Protein AF-A0A7C4CRL2-F1 (afdb_monomer_lite)

Structure (mmCIF, N/CA/C/O backbone):
data_AF-A0A7C4CRL2-F1
#
_entry.id   AF-A0A7C4CRL2-F1
#
loop_
_atom_site.group_PDB
_atom_site.id
_atom_site.type_symbol
_atom_site.label_atom_id
_atom_site.label_alt_id
_atom_site.label_comp_id
_atom_site.label_asym_id
_atom_site.label_entity_id
_atom_site.label_seq_id
_atom_site.pdbx_PDB_ins_code
_atom_site.Cartn_x
_atom_site.Cartn_y
_atom_site.Cartn_z
_atom_site.occupancy
_atom_site.B_iso_or_equiv
_atom_site.auth_seq_id
_atom_site.auth_comp_id
_atom_site.auth_asym_id
_atom_site.auth_atom_id
_atom_site.pdbx_PDB_model_num
ATOM 1 N N . MET A 1 1 ? -24.275 -3.974 -4.073 1.00 67.56 1 MET A N 1
ATOM 2 C CA . MET A 1 1 ? -22.941 -3.759 -3.488 1.00 67.56 1 MET A CA 1
ATOM 3 C C . MET A 1 1 ? -22.981 -4.332 -2.091 1.00 67.56 1 MET A C 1
ATOM 5 O O . MET A 1 1 ? -23.885 -3.959 -1.347 1.00 67.56 1 MET A O 1
ATOM 9 N N . ASN A 1 2 ? -22.130 -5.309 -1.782 1.00 87.94 2 ASN A N 1
ATOM 10 C CA . ASN A 1 2 ? -22.065 -5.821 -0.411 1.00 87.94 2 ASN A CA 1
ATOM 11 C C . ASN A 1 2 ? -21.341 -4.790 0.485 1.00 87.94 2 ASN A C 1
ATOM 13 O O . ASN A 1 2 ? -20.670 -3.892 -0.019 1.00 87.94 2 ASN A O 1
ATOM 17 N N . GLU A 1 3 ? -21.520 -4.877 1.801 1.00 94.38 3 GLU A N 1
ATOM 18 C CA . GLU A 1 3 ? -20.946 -3.917 2.757 1.00 94.38 3 GLU A CA 1
ATOM 19 C C . GLU A 1 3 ? -19.418 -3.791 2.628 1.00 94.38 3 GLU A C 1
ATOM 21 O O . GLU A 1 3 ? -18.891 -2.683 2.624 1.00 94.38 3 GLU A O 1
ATOM 26 N N . CYS A 1 4 ? -18.713 -4.909 2.433 1.00 96.06 4 CYS A N 1
ATOM 27 C CA . CYS A 1 4 ? -17.258 -4.929 2.277 1.00 96.06 4 CYS A CA 1
ATOM 28 C C . CYS A 1 4 ? -16.786 -4.254 0.991 1.00 96.06 4 CYS A C 1
ATOM 30 O O . CYS A 1 4 ? -15.792 -3.537 0.995 1.00 96.06 4 CYS A O 1
ATOM 32 N N . GLU A 1 5 ? -17.521 -4.435 -0.101 1.00 95.31 5 GLU A N 1
ATOM 33 C CA . GLU A 1 5 ? -17.272 -3.772 -1.375 1.00 95.31 5 GLU A CA 1
ATOM 34 C C . GLU A 1 5 ? -17.506 -2.260 -1.250 1.00 95.31 5 GLU A C 1
ATOM 36 O O . GLU A 1 5 ? -16.737 -1.480 -1.804 1.00 95.31 5 GLU A O 1
ATOM 41 N N . ALA A 1 6 ? -18.518 -1.835 -0.485 1.00 95.00 6 ALA A N 1
ATOM 42 C CA . ALA A 1 6 ? -18.769 -0.422 -0.211 1.00 95.00 6 ALA A CA 1
ATOM 43 C C . ALA A 1 6 ? -17.672 0.204 0.666 1.00 95.00 6 ALA A C 1
ATOM 45 O O . ALA A 1 6 ? -17.203 1.299 0.357 1.00 95.00 6 ALA A O 1
ATOM 46 N N . ILE A 1 7 ? -17.235 -0.491 1.725 1.00 94.25 7 ILE A N 1
ATOM 47 C CA . ILE A 1 7 ? -16.099 -0.067 2.558 1.00 94.25 7 ILE A CA 1
ATOM 48 C C . ILE A 1 7 ? -14.841 0.032 1.697 1.00 94.25 7 ILE A C 1
ATOM 50 O O . ILE A 1 7 ? -14.204 1.079 1.675 1.00 94.25 7 ILE A O 1
ATOM 54 N N . GLY A 1 8 ? -14.510 -1.020 0.951 1.00 94.06 8 GLY A N 1
ATOM 55 C CA . GLY A 1 8 ? -13.323 -1.042 0.110 1.00 94.06 8 GLY A CA 1
ATOM 56 C C . GLY A 1 8 ? -13.341 0.080 -0.924 1.00 94.06 8 GLY A C 1
ATOM 57 O O . GLY A 1 8 ? -12.422 0.885 -0.938 1.00 94.06 8 GLY A O 1
ATOM 58 N N . LYS A 1 9 ? -14.411 0.218 -1.721 1.00 94.06 9 LYS A N 1
ATOM 59 C CA . LYS A 1 9 ? -14.502 1.250 -2.774 1.00 94.06 9 LYS A CA 1
ATOM 60 C C . LYS A 1 9 ? -14.482 2.679 -2.241 1.00 94.06 9 LYS A C 1
ATOM 62 O O . LYS A 1 9 ? -14.165 3.597 -2.989 1.00 94.06 9 LYS A O 1
ATOM 67 N N . LYS A 1 10 ? -14.835 2.882 -0.969 1.00 94.19 10 LYS A N 1
ATOM 68 C CA . LYS A 1 10 ? -14.742 4.192 -0.320 1.00 94.19 10 LYS A CA 1
ATOM 69 C C . LYS A 1 10 ? -13.293 4.622 -0.086 1.00 94.19 10 LYS A C 1
ATOM 71 O O . LYS A 1 10 ? -13.028 5.819 -0.066 1.00 94.19 10 LYS A O 1
ATOM 76 N N . TYR A 1 11 ? -12.388 3.671 0.131 1.00 93.88 11 TYR A N 1
ATOM 77 C CA . TYR A 1 11 ? -11.031 3.951 0.596 1.00 93.88 11 TYR A CA 1
ATOM 78 C C . TYR A 1 11 ? -9.935 3.508 -0.376 1.00 93.88 11 TYR A C 1
ATOM 80 O O . TYR A 1 11 ? -8.844 4.060 -0.328 1.00 93.88 11 TYR A O 1
ATOM 88 N N . LEU A 1 12 ? -10.203 2.513 -1.223 1.00 94.88 12 LEU A N 1
ATOM 89 C CA . LEU A 1 12 ? -9.199 1.776 -1.983 1.00 94.88 12 LEU A CA 1
ATOM 90 C C . LEU A 1 12 ? -9.705 1.398 -3.391 1.00 94.88 12 LEU A C 1
ATOM 92 O O . LEU A 1 12 ? -10.907 1.186 -3.593 1.00 94.88 12 LEU A O 1
ATOM 96 N N . PRO A 1 13 ? -8.797 1.240 -4.368 1.00 94.19 13 PRO A N 1
ATOM 97 C CA . PRO A 1 13 ? -9.092 0.674 -5.685 1.00 94.19 13 PRO A CA 1
ATOM 98 C C . PRO A 1 13 ? -9.269 -0.855 -5.601 1.00 94.19 13 PRO A C 1
ATOM 100 O O . PRO A 1 13 ? -8.373 -1.640 -5.908 1.00 94.19 13 PRO A O 1
ATOM 103 N N . VAL A 1 14 ? -10.442 -1.279 -5.124 1.00 95.88 14 VAL A N 1
ATOM 104 C CA . VAL A 1 14 ? -10.769 -2.687 -4.836 1.00 95.88 14 VAL A CA 1
ATOM 105 C C . VAL A 1 14 ? -10.718 -3.566 -6.081 1.00 95.88 14 VAL A C 1
ATOM 107 O O . VAL A 1 14 ? -11.396 -3.287 -7.072 1.00 95.88 14 VAL A O 1
ATOM 110 N N . THR A 1 15 ? -10.029 -4.698 -5.967 1.00 96.75 15 THR A N 1
ATOM 111 C CA . THR A 1 15 ? -10.074 -5.806 -6.932 1.00 96.75 15 THR A CA 1
ATOM 112 C C . THR A 1 15 ? -10.963 -6.945 -6.437 1.00 96.75 15 THR A C 1
ATOM 114 O O . THR A 1 15 ? -11.699 -7.541 -7.225 1.00 96.75 15 THR A O 1
ATOM 117 N N . ARG A 1 16 ? -10.966 -7.211 -5.124 1.00 97.19 16 ARG A N 1
ATOM 118 C CA . ARG A 1 16 ? -11.803 -8.234 -4.480 1.00 97.19 16 ARG A CA 1
ATOM 119 C C . ARG A 1 16 ? -12.250 -7.775 -3.095 1.00 97.19 16 ARG A C 1
ATOM 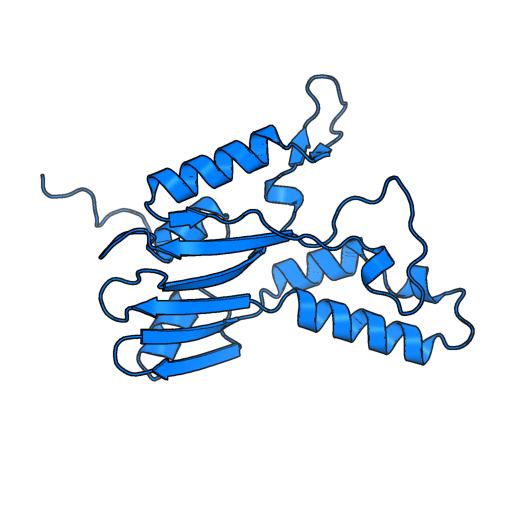121 O O . ARG A 1 16 ? -11.483 -7.166 -2.361 1.00 97.19 16 ARG A O 1
ATOM 128 N N . ALA A 1 17 ? -13.489 -8.086 -2.720 1.00 97.38 17 ALA A N 1
ATOM 129 C CA . ALA A 1 17 ? -13.995 -7.831 -1.373 1.00 97.38 17 ALA A CA 1
ATOM 130 C C . ALA A 1 17 ? -14.865 -8.993 -0.883 1.00 97.38 17 ALA A C 1
ATOM 132 O O . ALA A 1 17 ? -15.879 -9.331 -1.502 1.00 97.38 17 ALA A O 1
ATOM 133 N N . GLU A 1 18 ? -14.493 -9.570 0.257 1.00 96.81 18 GLU A N 1
ATOM 134 C CA . GLU A 1 18 ? -15.155 -10.723 0.864 1.00 96.81 18 GLU A CA 1
ATOM 135 C C . GLU A 1 18 ? -15.578 -10.433 2.301 1.00 96.81 18 GLU A C 1
ATOM 137 O O . GLU A 1 18 ? -14.857 -9.818 3.082 1.00 96.81 18 GLU A O 1
ATOM 142 N N . SER A 1 19 ? -16.771 -10.904 2.660 1.00 96.12 19 SER A N 1
ATOM 143 C CA . SER A 1 19 ? -17.303 -10.792 4.016 1.00 96.12 19 SER A CA 1
ATOM 144 C C . SER A 1 19 ? -16.959 -12.041 4.820 1.00 96.12 19 SER A C 1
ATOM 146 O O . SER A 1 19 ? -17.427 -13.129 4.489 1.00 96.12 19 SER A O 1
ATOM 148 N N . LEU A 1 20 ? -16.247 -11.866 5.931 1.00 92.69 20 LEU A N 1
ATOM 149 C CA . LEU A 1 20 ? -15.851 -12.929 6.853 1.00 92.69 20 LEU A CA 1
ATOM 150 C C . LEU A 1 20 ? -16.391 -12.605 8.254 1.00 92.69 20 LEU A C 1
ATOM 152 O O . LEU A 1 20 ? -15.808 -11.820 8.989 1.00 92.69 20 LEU A O 1
ATOM 156 N N . ASN A 1 21 ? -17.525 -13.187 8.657 1.00 92.12 21 ASN A N 1
ATOM 157 C CA . ASN A 1 21 ? -18.184 -12.858 9.933 1.00 92.12 21 ASN A CA 1
ATOM 158 C C . ASN A 1 21 ? -18.378 -11.332 10.119 1.00 92.12 21 ASN A C 1
ATOM 160 O O . ASN A 1 21 ? -19.141 -10.718 9.367 1.00 92.12 21 ASN A O 1
ATOM 164 N N . ASN A 1 22 ? -17.693 -10.721 11.099 1.00 94.88 22 ASN A N 1
ATOM 165 C CA . ASN A 1 22 ? -17.727 -9.280 11.384 1.00 94.88 22 ASN A CA 1
ATOM 166 C C . ASN A 1 22 ? -16.614 -8.475 10.685 1.00 94.88 22 ASN A C 1
ATOM 168 O O . ASN A 1 22 ? -16.478 -7.279 10.930 1.00 94.88 22 ASN A O 1
ATOM 172 N N . THR A 1 23 ? -15.816 -9.103 9.822 1.00 96.88 23 THR A N 1
ATOM 173 C CA . THR A 1 23 ? -14.724 -8.451 9.097 1.00 96.88 23 THR A CA 1
ATOM 174 C C . THR A 1 23 ? -14.921 -8.502 7.587 1.00 96.88 23 THR A C 1
ATOM 176 O O . THR A 1 23 ? -15.742 -9.256 7.051 1.00 96.88 23 THR A O 1
ATOM 179 N N . CYS A 1 24 ? -14.169 -7.656 6.900 1.00 98.00 24 CYS A N 1
ATOM 180 C CA . CYS A 1 24 ? -14.042 -7.623 5.457 1.00 98.00 24 CYS A CA 1
ATOM 181 C C . CYS A 1 24 ? -12.593 -7.895 5.079 1.00 98.00 24 CYS A C 1
ATOM 183 O O . CYS A 1 24 ? -11.709 -7.218 5.596 1.00 98.00 24 CYS A O 1
ATOM 185 N N . LEU A 1 25 ? -12.368 -8.850 4.181 1.00 98.06 25 LEU A N 1
ATOM 186 C CA . LEU A 1 25 ? -11.112 -8.997 3.452 1.00 98.06 25 LEU A CA 1
ATOM 187 C C . LEU A 1 25 ? -11.224 -8.175 2.168 1.00 98.06 25 LEU A C 1
ATOM 189 O O . LEU A 1 25 ? -12.159 -8.379 1.391 1.00 98.06 25 LEU A O 1
ATOM 193 N N . ILE A 1 26 ? -10.317 -7.225 1.980 1.00 98.19 26 ILE A N 1
ATOM 194 C CA . ILE A 1 26 ? -10.317 -6.297 0.851 1.00 98.19 26 ILE A CA 1
ATOM 195 C C . ILE A 1 26 ? -8.960 -6.399 0.167 1.00 98.19 26 ILE A C 1
ATOM 197 O O . ILE A 1 26 ? -7.963 -5.936 0.716 1.00 98.19 26 ILE A O 1
ATOM 201 N N . ASP A 1 27 ? -8.953 -6.964 -1.036 1.00 98.38 27 ASP A N 1
ATOM 202 C CA . ASP A 1 27 ? -7.800 -6.927 -1.928 1.00 98.38 27 ASP A CA 1
ATOM 203 C C . ASP A 1 27 ? -7.928 -5.712 -2.852 1.00 98.38 27 ASP A C 1
ATOM 205 O O . ASP A 1 27 ? -9.023 -5.361 -3.319 1.00 98.38 27 ASP A O 1
ATOM 209 N N . PHE A 1 28 ? -6.809 -5.051 -3.120 1.00 97.56 28 PHE A N 1
ATOM 210 C CA . PHE A 1 28 ? -6.764 -3.834 -3.923 1.00 97.56 28 PHE A CA 1
ATOM 211 C C . PHE A 1 28 ? -5.460 -3.747 -4.718 1.00 97.56 28 PHE A C 1
ATOM 213 O O . PHE A 1 28 ? -4.468 -4.389 -4.377 1.00 97.56 28 PHE A O 1
ATOM 220 N N . LYS A 1 29 ? -5.476 -2.957 -5.792 1.00 96.50 29 LYS A N 1
ATOM 221 C CA . LYS A 1 29 ? -4.290 -2.625 -6.593 1.00 96.50 29 LYS A CA 1
ATOM 222 C C . LYS A 1 29 ? -4.352 -1.158 -6.967 1.00 96.50 29 LYS A C 1
ATOM 224 O O . LYS A 1 29 ? -5.332 -0.745 -7.589 1.00 96.50 29 LYS A O 1
ATOM 229 N N . ASP A 1 30 ? -3.350 -0.380 -6.576 1.00 94.06 30 ASP A N 1
ATOM 230 C CA . ASP A 1 30 ? -3.306 1.036 -6.926 1.00 94.06 30 ASP A CA 1
ATOM 231 C C . ASP A 1 30 ? -2.722 1.221 -8.335 1.00 94.06 30 ASP A C 1
ATOM 233 O O . ASP A 1 30 ? -1.546 0.925 -8.543 1.00 94.06 30 ASP A O 1
ATOM 237 N N . PRO A 1 31 ? -3.521 1.675 -9.322 1.00 93.44 31 PRO A N 1
ATOM 238 C CA . PRO A 1 31 ? -3.022 1.880 -10.676 1.00 93.44 31 PRO A CA 1
ATOM 239 C C . PRO A 1 31 ? -1.973 2.996 -10.764 1.00 93.44 31 PRO A C 1
ATOM 241 O O . PRO A 1 31 ? -1.135 2.943 -11.656 1.00 93.44 31 PRO A O 1
ATOM 244 N N . GLU A 1 32 ? -2.007 3.989 -9.869 1.00 94.19 32 GLU A N 1
ATOM 245 C CA . GLU A 1 32 ? -1.011 5.069 -9.852 1.00 94.19 32 GLU A CA 1
ATOM 246 C C . GLU A 1 32 ? 0.336 4.528 -9.362 1.00 94.19 32 GLU A C 1
ATOM 248 O O . GLU A 1 32 ? 1.356 4.755 -10.006 1.00 94.19 32 GLU A O 1
ATOM 253 N N . LEU A 1 33 ? 0.321 3.708 -8.303 1.00 95.38 33 LEU A N 1
ATOM 254 C CA . LEU A 1 33 ? 1.516 3.005 -7.832 1.00 95.38 33 LEU A CA 1
ATOM 255 C C . LEU A 1 33 ? 2.047 2.019 -8.878 1.00 95.38 33 LEU A C 1
ATOM 257 O O . LEU A 1 33 ? 3.252 1.908 -9.056 1.00 95.38 33 LEU A O 1
ATOM 261 N N . LYS A 1 34 ? 1.159 1.312 -9.589 1.00 96.44 34 LYS A N 1
ATOM 262 C CA . LYS A 1 34 ? 1.564 0.417 -10.680 1.00 96.44 34 LYS A CA 1
ATOM 263 C C . LYS A 1 34 ? 2.351 1.155 -11.752 1.00 96.44 34 LYS A C 1
ATOM 265 O O . LYS A 1 34 ? 3.426 0.690 -12.105 1.00 96.44 34 LYS A O 1
ATOM 270 N N . GLN A 1 35 ? 1.850 2.298 -12.212 1.00 96.06 35 GLN A N 1
ATOM 271 C CA . GLN A 1 35 ? 2.561 3.098 -13.205 1.00 96.06 35 GLN A CA 1
ATOM 272 C C . GLN A 1 35 ? 3.926 3.566 -12.682 1.00 96.06 35 GLN A C 1
ATOM 274 O O . GLN A 1 35 ? 4.913 3.457 -13.397 1.00 96.06 35 GLN A O 1
ATOM 279 N N . GLU A 1 36 ? 3.999 4.033 -11.433 1.00 94.75 36 GLU A N 1
ATOM 280 C CA . GLU A 1 36 ? 5.265 4.448 -10.813 1.00 94.75 36 GLU A CA 1
ATOM 281 C C . GLU A 1 36 ? 6.292 3.306 -10.787 1.00 94.75 36 GLU A C 1
ATOM 283 O O . GLU A 1 36 ? 7.451 3.502 -11.151 1.00 94.75 36 GLU A O 1
ATOM 288 N N . VAL A 1 37 ? 5.868 2.100 -10.401 1.00 95.62 37 VAL A N 1
ATOM 289 C CA . VAL A 1 37 ? 6.742 0.919 -10.383 1.00 95.62 37 VAL A CA 1
ATOM 290 C C . VAL A 1 37 ? 7.159 0.524 -11.802 1.00 95.62 37 VAL A C 1
ATOM 292 O O . VAL A 1 37 ? 8.330 0.229 -12.011 1.00 95.62 37 VAL A O 1
ATOM 295 N N . GLU A 1 38 ? 6.254 0.548 -12.787 1.00 95.50 38 GLU A N 1
ATOM 296 C CA . GLU A 1 38 ? 6.593 0.287 -14.199 1.00 95.50 38 GLU A CA 1
ATOM 297 C C . GLU A 1 38 ? 7.659 1.261 -14.720 1.00 95.50 38 GLU A C 1
ATOM 299 O O . GLU A 1 38 ? 8.642 0.824 -15.328 1.00 95.50 38 GLU A O 1
ATOM 304 N N . ASP A 1 39 ? 7.509 2.551 -14.415 1.00 93.62 39 ASP A N 1
ATOM 305 C CA . ASP A 1 39 ? 8.436 3.608 -14.826 1.00 93.62 39 ASP A CA 1
ATOM 306 C C . ASP A 1 39 ? 9.821 3.460 -14.167 1.00 93.62 39 ASP A C 1
ATOM 308 O O . ASP A 1 39 ? 10.833 3.778 -14.790 1.00 93.62 39 ASP A O 1
ATOM 312 N N . LEU A 1 40 ? 9.886 2.970 -12.922 1.00 92.44 40 LEU A N 1
ATOM 313 C CA . LEU A 1 40 ? 11.142 2.747 -12.191 1.00 92.44 40 LEU A CA 1
ATOM 314 C C . LEU A 1 40 ? 11.841 1.439 -12.575 1.00 92.44 40 LEU A C 1
ATOM 316 O O . LEU A 1 40 ? 13.070 1.389 -12.655 1.00 92.44 40 LEU A O 1
ATOM 320 N N . VAL A 1 41 ? 11.075 0.365 -12.771 1.00 92.50 41 VAL A N 1
ATOM 321 C CA . VAL A 1 41 ? 11.623 -0.958 -13.098 1.00 92.50 41 VAL A CA 1
ATOM 322 C C . VAL A 1 41 ? 12.193 -0.964 -14.512 1.00 92.50 41 VAL A C 1
ATOM 324 O O . VAL A 1 41 ? 13.264 -1.535 -14.719 1.00 92.50 41 VAL A O 1
ATOM 327 N N . MET A 1 42 ? 11.509 -0.310 -15.459 1.00 92.69 42 MET A N 1
ATOM 328 C CA . MET A 1 42 ? 11.909 -0.236 -16.867 1.00 92.69 42 MET A CA 1
ATOM 329 C C . MET A 1 42 ? 12.147 -1.631 -17.475 1.00 92.69 42 MET A C 1
ATOM 331 O O . MET A 1 42 ? 13.232 -1.926 -17.979 1.00 92.69 42 MET A O 1
ATOM 335 N N . CYS A 1 43 ? 11.131 -2.508 -17.419 1.00 93.00 43 CYS A N 1
ATOM 336 C CA . CYS A 1 43 ? 11.231 -3.899 -17.892 1.00 93.00 43 CYS A CA 1
ATOM 337 C C . CYS A 1 43 ? 11.835 -4.015 -19.302 1.00 93.00 43 CYS A C 1
ATOM 339 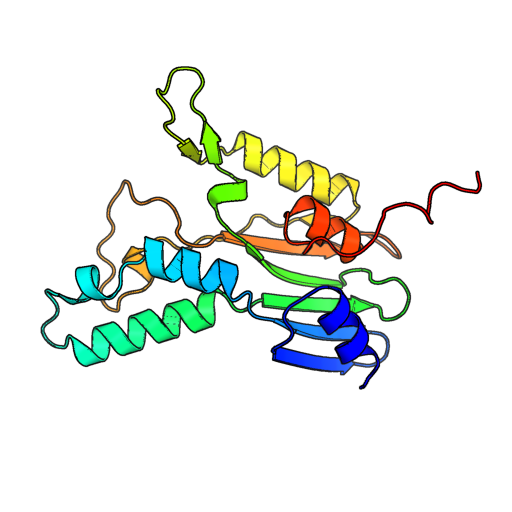O O . CYS A 1 43 ? 12.664 -4.890 -19.533 1.00 93.00 43 CYS A O 1
ATOM 341 N N . GLU A 1 44 ? 11.469 -3.119 -20.229 1.00 93.44 44 GLU A N 1
ATOM 342 C CA . GLU A 1 44 ? 11.993 -3.129 -21.603 1.00 93.44 44 GLU A CA 1
ATOM 343 C C . GLU A 1 44 ? 13.522 -3.007 -21.651 1.00 93.44 44 GLU A C 1
ATOM 345 O O . GLU A 1 44 ? 14.178 -3.771 -22.361 1.00 93.44 44 GLU A O 1
ATOM 350 N N . ASP A 1 45 ? 14.087 -2.087 -20.866 1.00 90.44 45 ASP A N 1
ATOM 351 C CA . ASP A 1 45 ? 15.530 -1.853 -20.812 1.00 90.44 45 ASP A CA 1
ATOM 352 C C . ASP A 1 45 ? 16.245 -3.019 -20.128 1.00 90.44 45 ASP A C 1
ATOM 354 O O . ASP A 1 45 ? 17.284 -3.476 -20.613 1.00 90.44 45 ASP A O 1
ATOM 358 N N . ARG A 1 46 ? 15.672 -3.551 -19.041 1.00 87.56 46 ARG A N 1
ATOM 359 C CA . ARG A 1 46 ? 16.270 -4.671 -18.294 1.00 87.56 46 ARG A CA 1
ATOM 360 C C . ARG A 1 46 ? 16.257 -5.977 -19.075 1.00 87.56 46 ARG A C 1
ATOM 362 O O . ARG A 1 46 ? 17.250 -6.691 -19.059 1.00 87.56 46 ARG A O 1
ATOM 369 N N . CYS A 1 47 ? 15.179 -6.256 -19.798 1.00 90.69 47 CYS A N 1
ATOM 370 C CA . CYS A 1 47 ? 15.060 -7.467 -20.603 1.00 90.69 47 CYS A CA 1
ATOM 371 C C . CYS A 1 47 ? 15.815 -7.388 -21.937 1.00 90.69 47 CYS A C 1
ATOM 373 O O . CYS A 1 47 ? 15.967 -8.404 -22.608 1.00 90.69 47 CYS A O 1
ATOM 375 N N . SER A 1 48 ? 16.300 -6.210 -22.352 1.00 89.19 48 SER A N 1
ATOM 376 C CA . SER A 1 48 ? 16.888 -5.996 -23.686 1.00 89.19 48 SER A CA 1
ATOM 377 C C . SER A 1 48 ? 18.124 -6.853 -24.004 1.00 89.19 48 SER A C 1
ATOM 379 O O . SER A 1 48 ? 18.460 -7.026 -25.179 1.00 89.19 48 SER A O 1
ATOM 381 N N . PHE A 1 49 ? 18.788 -7.394 -22.980 1.00 84.31 49 PHE A N 1
ATOM 382 C CA . PHE A 1 49 ? 19.970 -8.248 -23.110 1.00 84.31 49 PHE A CA 1
ATOM 383 C C . PHE A 1 49 ? 19.689 -9.739 -22.870 1.00 84.31 49 PHE A C 1
ATOM 385 O O . PHE A 1 49 ? 20.604 -10.546 -23.035 1.00 84.31 49 PHE A O 1
ATOM 392 N N . GLU A 1 50 ? 18.455 -10.103 -22.518 1.00 86.62 50 GLU A N 1
ATOM 393 C CA . GLU A 1 50 ? 18.062 -11.486 -22.251 1.00 86.62 50 GLU A CA 1
ATOM 394 C C . GLU A 1 50 ? 17.883 -12.277 -23.551 1.00 86.62 50 GLU A C 1
ATOM 396 O O . GLU A 1 50 ? 17.338 -11.775 -24.540 1.00 86.62 50 GLU A O 1
ATOM 401 N N . GLU A 1 51 ? 18.328 -13.539 -23.557 1.00 86.56 51 GLU A N 1
ATOM 402 C CA . GLU A 1 51 ? 18.157 -14.425 -24.719 1.00 86.56 51 GLU A CA 1
ATOM 403 C C . GLU A 1 51 ? 16.672 -14.703 -25.006 1.00 86.56 51 GLU A C 1
ATOM 405 O O . GLU A 1 51 ? 16.285 -14.803 -26.174 1.00 86.56 51 GLU A O 1
ATOM 410 N N . ASP A 1 52 ? 15.845 -14.768 -23.955 1.00 92.50 52 ASP A N 1
ATOM 411 C CA . ASP A 1 52 ? 14.387 -14.887 -24.037 1.00 92.50 52 ASP A CA 1
ATOM 412 C C . ASP A 1 52 ? 13.696 -13.591 -23.576 1.00 92.50 52 ASP A C 1
ATOM 414 O O . ASP A 1 52 ? 13.142 -13.479 -22.480 1.00 92.50 52 ASP A O 1
ATOM 418 N N . TYR A 1 53 ? 13.769 -12.569 -24.433 1.00 93.31 53 TYR A N 1
ATOM 419 C CA . TYR A 1 53 ? 13.160 -11.258 -24.187 1.00 93.31 53 TYR A CA 1
ATOM 420 C C . TYR A 1 53 ? 11.658 -11.346 -23.859 1.00 93.31 53 TYR A C 1
ATOM 422 O O . TYR A 1 53 ? 11.181 -10.619 -22.988 1.00 93.31 53 TYR A O 1
ATOM 430 N N . GLU A 1 54 ? 10.905 -12.214 -24.547 1.00 95.25 54 GLU A N 1
ATOM 431 C CA . GLU A 1 54 ? 9.454 -12.331 -24.348 1.00 95.25 54 GLU A CA 1
ATOM 432 C C . GLU A 1 54 ? 9.131 -12.932 -22.973 1.00 95.25 54 GLU A C 1
ATOM 434 O O . GLU A 1 54 ? 8.304 -12.368 -22.250 1.00 95.25 54 GLU A O 1
ATOM 439 N N . GLU A 1 55 ? 9.824 -14.005 -22.572 1.00 94.88 55 GLU A N 1
ATOM 440 C CA . GLU A 1 55 ? 9.668 -14.604 -21.240 1.00 94.88 55 GLU A CA 1
ATOM 441 C C . GLU A 1 55 ? 10.097 -13.635 -20.124 1.00 94.88 55 GLU A C 1
ATOM 443 O O . GLU A 1 55 ? 9.406 -13.515 -19.102 1.00 94.88 55 GLU A O 1
ATOM 448 N N . CYS A 1 56 ? 11.191 -12.888 -20.325 1.00 94.25 56 CYS A N 1
ATOM 449 C CA . CYS A 1 56 ? 11.633 -11.862 -19.379 1.00 94.25 56 CYS A CA 1
ATOM 450 C C . CYS A 1 56 ? 10.578 -10.764 -19.201 1.00 94.25 56 CYS A C 1
ATOM 452 O O . CYS A 1 56 ? 10.227 -10.423 -18.069 1.00 94.25 56 CYS A O 1
ATOM 454 N N . MET A 1 57 ? 10.031 -10.238 -20.302 1.00 96.25 57 MET A N 1
ATOM 455 C CA . MET A 1 57 ? 9.010 -9.190 -20.264 1.00 96.25 57 MET A CA 1
ATOM 456 C C . MET A 1 57 ? 7.728 -9.663 -19.578 1.00 96.25 57 MET A C 1
ATOM 458 O O . MET A 1 57 ? 7.187 -8.940 -18.740 1.00 96.25 57 MET A O 1
ATOM 462 N N . GLU A 1 58 ? 7.247 -10.868 -19.899 1.00 95.88 58 GLU A N 1
ATOM 463 C CA . GLU A 1 58 ? 6.057 -11.440 -19.257 1.00 95.88 58 GLU A CA 1
ATOM 464 C C . GLU A 1 58 ? 6.271 -11.594 -17.748 1.00 95.88 58 GLU A C 1
ATOM 466 O O . GLU A 1 58 ? 5.436 -11.148 -16.957 1.00 95.88 58 GLU A O 1
ATOM 471 N N . THR A 1 59 ? 7.421 -12.140 -17.346 1.00 95.12 59 THR A N 1
ATOM 472 C CA . THR A 1 59 ? 7.772 -12.316 -15.931 1.00 95.12 59 THR A CA 1
ATOM 473 C C . THR A 1 59 ? 7.886 -10.979 -15.205 1.00 95.12 59 THR A C 1
ATOM 475 O O . THR A 1 59 ? 7.375 -10.840 -14.091 1.00 95.12 59 THR A O 1
ATOM 478 N N . CYS A 1 60 ? 8.502 -9.977 -15.834 1.00 95.56 60 CYS A N 1
ATOM 479 C CA . CYS A 1 60 ? 8.672 -8.651 -15.250 1.00 95.56 60 CYS A CA 1
ATOM 480 C C . CYS A 1 60 ? 7.330 -7.958 -15.014 1.00 95.56 60 CYS A C 1
ATOM 482 O O . CYS A 1 60 ? 7.030 -7.541 -13.892 1.00 95.56 60 CYS A O 1
ATOM 484 N N . LEU A 1 61 ? 6.465 -7.923 -16.029 1.00 96.69 61 LEU A N 1
ATOM 485 C CA . LEU A 1 61 ? 5.144 -7.302 -15.925 1.00 96.69 61 LEU A CA 1
ATOM 486 C C . LEU A 1 61 ? 4.215 -8.045 -14.950 1.00 96.69 61 LEU A C 1
ATOM 488 O O . LEU A 1 61 ? 3.462 -7.404 -14.213 1.00 96.69 61 LEU A O 1
ATOM 492 N N . ASP A 1 62 ? 4.270 -9.378 -14.905 1.00 96.50 62 ASP A N 1
ATOM 493 C CA . ASP A 1 62 ? 3.519 -10.180 -13.930 1.00 96.50 62 ASP A CA 1
ATOM 494 C C . ASP A 1 62 ? 4.026 -9.951 -12.497 1.00 96.50 62 ASP A C 1
ATOM 496 O O . ASP A 1 62 ? 3.228 -9.821 -11.563 1.00 96.50 62 ASP A O 1
ATOM 500 N N . THR A 1 63 ? 5.341 -9.811 -12.312 1.00 96.25 63 THR A N 1
ATOM 501 C CA . THR A 1 63 ? 5.935 -9.492 -11.006 1.00 96.25 63 THR A CA 1
ATOM 502 C C . THR A 1 63 ? 5.524 -8.099 -10.536 1.00 96.25 63 THR A C 1
ATOM 504 O O . THR A 1 63 ? 5.139 -7.952 -9.375 1.00 96.25 63 THR A O 1
ATOM 507 N N . ILE A 1 64 ? 5.494 -7.101 -11.426 1.00 96.81 64 ILE A N 1
ATOM 508 C CA . ILE A 1 64 ? 4.942 -5.770 -11.126 1.00 96.81 64 ILE A CA 1
ATOM 509 C C . ILE A 1 64 ? 3.465 -5.865 -10.737 1.00 96.81 64 ILE A C 1
ATOM 511 O O . ILE A 1 64 ? 3.044 -5.308 -9.724 1.00 96.81 64 ILE A O 1
ATOM 515 N N . ASP A 1 65 ? 2.652 -6.590 -11.508 1.00 96.62 65 ASP A N 1
ATOM 516 C CA . ASP A 1 65 ? 1.220 -6.705 -11.226 1.00 96.62 65 ASP A CA 1
ATOM 517 C C . ASP A 1 65 ? 0.944 -7.375 -9.869 1.00 96.62 65 ASP A C 1
ATOM 519 O O . ASP A 1 65 ? -0.035 -7.041 -9.188 1.00 96.62 65 ASP A O 1
ATOM 523 N N . LYS A 1 66 ? 1.800 -8.315 -9.461 1.00 96.12 66 LYS A N 1
ATOM 524 C CA . LYS A 1 66 ? 1.738 -8.984 -8.157 1.00 96.12 66 LYS A CA 1
ATOM 525 C C . LYS A 1 66 ? 2.267 -8.112 -7.022 1.00 96.12 66 LYS A C 1
ATOM 527 O O . LYS A 1 66 ? 1.655 -8.120 -5.956 1.00 96.12 66 LYS A O 1
ATOM 532 N N . SER A 1 67 ? 3.352 -7.369 -7.231 1.00 96.00 67 SER A N 1
ATOM 533 C CA . SER A 1 67 ? 3.987 -6.551 -6.190 1.00 96.00 67 SER A CA 1
ATOM 534 C C . SER A 1 67 ? 3.066 -5.425 -5.717 1.00 96.00 67 SER A C 1
ATOM 536 O O . SER A 1 67 ? 2.943 -5.169 -4.525 1.00 96.00 67 SER A O 1
ATOM 538 N N . VAL A 1 68 ? 2.301 -4.811 -6.619 1.00 96.88 68 VAL A N 1
ATOM 539 C CA . VAL A 1 68 ? 1.360 -3.728 -6.273 1.00 96.88 68 VAL A CA 1
ATOM 540 C C . VAL A 1 68 ? 0.033 -4.217 -5.685 1.00 96.88 68 VAL A C 1
ATOM 542 O O . VAL A 1 68 ? -0.886 -3.420 -5.466 1.00 96.88 68 VAL A O 1
ATOM 545 N N . ALA A 1 69 ? -0.105 -5.522 -5.439 1.00 97.31 69 ALA A N 1
ATOM 546 C CA . ALA A 1 69 ? -1.287 -6.091 -4.811 1.00 97.31 69 ALA A CA 1
ATOM 547 C C . ALA A 1 69 ? -1.229 -5.947 -3.287 1.00 97.31 69 ALA A C 1
ATOM 549 O O . ALA A 1 69 ? -0.357 -6.491 -2.613 1.00 97.31 69 ALA A O 1
ATOM 550 N N . GLY A 1 70 ? -2.213 -5.238 -2.740 1.00 97.44 70 GLY A N 1
ATOM 551 C CA . GLY A 1 70 ? -2.410 -5.102 -1.306 1.00 97.44 70 GLY A CA 1
ATOM 552 C C . GLY A 1 70 ? -3.616 -5.884 -0.810 1.00 97.44 70 GLY A C 1
ATOM 553 O O . GLY A 1 70 ? -4.544 -6.188 -1.565 1.00 97.44 70 GLY A O 1
ATOM 554 N N . SER A 1 71 ? -3.622 -6.174 0.487 1.00 97.88 71 SER A N 1
ATOM 555 C CA . SER A 1 71 ? -4.751 -6.815 1.155 1.00 97.88 71 SER A CA 1
ATOM 556 C C . SER A 1 71 ? -4.910 -6.294 2.578 1.00 97.88 71 SER A C 1
ATOM 558 O O . SER A 1 71 ? -3.926 -6.117 3.300 1.00 97.88 71 SER A O 1
ATOM 560 N N . ILE A 1 72 ? -6.151 -6.023 2.985 1.00 97.81 72 ILE A N 1
ATOM 561 C CA . ILE A 1 72 ? -6.491 -5.535 4.326 1.00 97.81 72 ILE A CA 1
ATOM 562 C C . ILE A 1 72 ? -7.687 -6.312 4.866 1.00 97.81 72 ILE A C 1
ATOM 564 O O . ILE A 1 72 ? -8.727 -6.418 4.212 1.00 97.81 72 ILE A O 1
ATOM 568 N N . VAL A 1 73 ? -7.569 -6.785 6.105 1.00 98.06 73 VAL A N 1
ATOM 569 C CA . VAL A 1 73 ? -8.693 -7.290 6.895 1.00 98.06 73 VAL A CA 1
ATOM 570 C C . VAL A 1 73 ? -9.158 -6.199 7.851 1.00 98.06 73 VAL A C 1
ATOM 572 O O . VAL A 1 73 ? -8.407 -5.786 8.734 1.00 98.06 73 VAL A O 1
ATOM 575 N N . VAL A 1 74 ? -10.407 -5.751 7.716 1.00 97.56 74 VAL A N 1
ATOM 576 C CA . VAL A 1 74 ? -10.980 -4.686 8.558 1.00 97.56 74 VAL A CA 1
ATOM 577 C C . VAL A 1 74 ? -12.237 -5.125 9.290 1.00 97.56 74 VAL A C 1
ATOM 579 O O . VAL A 1 74 ? -13.046 -5.872 8.746 1.00 97.56 74 VAL A O 1
ATOM 582 N N . ASP A 1 75 ? -12.435 -4.639 10.512 1.00 97.44 75 ASP A N 1
ATOM 583 C CA . ASP A 1 75 ? -13.728 -4.740 11.195 1.00 97.44 75 ASP A CA 1
ATOM 584 C C . ASP A 1 75 ? -14.778 -3.859 10.501 1.00 97.44 75 ASP A C 1
ATOM 586 O O . ASP A 1 75 ? -14.528 -2.687 10.212 1.00 97.44 75 ASP A O 1
ATOM 590 N N . LYS A 1 76 ? -15.965 -4.417 10.246 1.00 95.69 76 LYS A N 1
ATOM 591 C CA . LYS A 1 76 ? -17.038 -3.739 9.501 1.00 95.69 76 LYS A CA 1
ATOM 592 C C . LYS A 1 76 ? -17.544 -2.469 10.179 1.00 95.69 76 LYS A C 1
ATOM 594 O O . LYS A 1 76 ? -17.909 -1.516 9.496 1.00 95.69 76 LYS A O 1
ATOM 599 N N . GLN A 1 77 ? -17.582 -2.454 11.510 1.00 93.88 77 GLN A N 1
ATOM 600 C CA . GLN A 1 77 ? -18.202 -1.376 12.278 1.00 93.88 77 GLN A CA 1
ATOM 601 C C . GLN A 1 77 ? -17.184 -0.300 12.643 1.00 93.88 77 GLN A C 1
ATOM 603 O O . GLN A 1 77 ? -17.443 0.894 12.483 1.00 93.88 77 GLN A O 1
ATOM 608 N N . THR A 1 78 ? -16.015 -0.709 13.134 1.00 96.00 78 THR A N 1
ATOM 609 C CA . THR A 1 78 ? -15.008 0.232 13.646 1.00 96.00 78 THR A CA 1
ATOM 610 C C . THR A 1 78 ? -14.025 0.693 12.570 1.00 96.00 78 THR A C 1
ATOM 612 O O . THR A 1 78 ? -13.399 1.753 12.723 1.00 96.00 78 THR A O 1
ATOM 615 N N . LEU A 1 79 ? -13.925 -0.058 11.464 1.00 96.62 79 LEU A N 1
ATOM 616 C CA . LEU A 1 79 ? -12.886 0.060 10.434 1.00 96.62 79 LEU A CA 1
ATOM 617 C C . LEU A 1 79 ? -11.470 -0.160 10.981 1.00 96.62 79 LEU A C 1
ATOM 619 O O . LEU A 1 79 ? -10.496 0.332 10.414 1.00 96.62 79 LEU A O 1
ATOM 623 N N . GLU A 1 80 ? -11.349 -0.858 12.106 1.00 97.69 80 GLU A N 1
ATOM 624 C CA . GLU A 1 80 ? -10.073 -1.286 12.668 1.00 97.69 80 GLU A CA 1
ATOM 625 C C . GLU A 1 80 ? -9.399 -2.304 11.744 1.00 97.69 80 GLU A C 1
ATOM 627 O O . GLU A 1 80 ? -10.009 -3.317 11.394 1.00 97.69 80 GLU A O 1
ATOM 632 N N . ILE A 1 81 ? -8.133 -2.063 11.396 1.00 97.50 81 ILE A N 1
ATOM 633 C CA . ILE A 1 81 ? -7.317 -3.015 10.642 1.00 97.50 81 ILE A CA 1
ATOM 634 C C . ILE A 1 81 ? -6.881 -4.144 11.575 1.00 97.50 81 ILE A C 1
ATOM 636 O O . ILE A 1 81 ? -6.143 -3.936 12.541 1.00 97.50 81 ILE A O 1
ATOM 640 N N . LYS A 1 82 ? -7.330 -5.360 11.277 1.00 96.56 82 LYS A N 1
ATOM 641 C CA . LYS A 1 82 ? -6.932 -6.574 11.994 1.00 96.56 82 LYS A CA 1
ATOM 642 C C . LYS A 1 82 ? -5.595 -7.102 11.491 1.00 96.56 82 LYS A C 1
ATOM 644 O O . LYS A 1 82 ? -4.793 -7.546 12.302 1.00 96.56 82 LYS A O 1
ATOM 649 N N . GLU A 1 83 ? -5.354 -6.998 10.190 1.00 95.56 83 GLU A N 1
ATOM 650 C CA . GLU A 1 83 ? -4.111 -7.386 9.523 1.00 95.56 83 GLU A CA 1
ATOM 651 C C . GLU A 1 83 ? -4.058 -6.727 8.143 1.00 95.56 83 GLU A C 1
ATOM 653 O O . GLU A 1 83 ? -5.108 -6.496 7.532 1.00 95.56 83 GLU A O 1
ATOM 658 N N . SER A 1 84 ? -2.860 -6.399 7.659 1.00 96.38 84 SER A N 1
ATOM 659 C CA . SER A 1 84 ? -2.694 -5.837 6.322 1.00 96.38 84 SER A CA 1
ATOM 660 C C . SER A 1 84 ? -1.284 -5.979 5.765 1.00 96.38 84 SER A C 1
ATOM 662 O O . SER A 1 84 ? -0.301 -5.993 6.508 1.00 96.38 84 SER A O 1
ATOM 664 N N . THR A 1 85 ? -1.228 -5.985 4.438 1.00 96.50 85 THR A N 1
ATOM 665 C CA . THR A 1 85 ? -0.047 -5.674 3.635 1.00 96.50 85 THR A CA 1
ATOM 666 C C . THR A 1 85 ? -0.453 -4.584 2.658 1.00 96.50 85 THR A C 1
ATOM 668 O O . THR A 1 85 ? -1.330 -4.800 1.816 1.00 96.50 85 THR A O 1
ATOM 671 N N . ILE A 1 86 ? 0.140 -3.403 2.807 1.00 96.44 86 ILE A N 1
ATOM 672 C CA . ILE A 1 86 ? -0.205 -2.218 2.025 1.00 96.44 86 ILE A CA 1
ATOM 673 C C . ILE A 1 86 ? 1.009 -1.837 1.173 1.00 96.44 86 ILE A C 1
ATOM 675 O O . ILE A 1 86 ? 1.979 -1.328 1.736 1.00 96.44 86 ILE A O 1
ATOM 679 N N . PRO A 1 87 ? 0.993 -2.084 -0.149 1.00 96.75 87 PRO A N 1
ATOM 680 C CA . PRO A 1 87 ? 2.011 -1.546 -1.037 1.00 96.75 87 PRO A CA 1
ATOM 681 C C . PRO A 1 87 ? 1.873 -0.020 -1.097 1.00 96.75 87 PRO A C 1
ATOM 683 O O . PRO A 1 87 ? 0.764 0.511 -1.210 1.00 96.75 87 PRO A O 1
ATOM 686 N N . VAL A 1 88 ? 2.998 0.677 -0.990 1.00 95.00 88 VAL A N 1
ATOM 687 C CA . VAL A 1 88 ? 3.101 2.138 -1.019 1.00 95.00 88 VAL A CA 1
ATOM 688 C C . VAL A 1 88 ? 4.253 2.560 -1.922 1.00 95.00 88 VAL A C 1
ATOM 690 O O . VAL A 1 88 ? 5.213 1.811 -2.121 1.00 95.00 88 VAL A O 1
ATOM 693 N N . SER A 1 89 ? 4.176 3.788 -2.431 1.00 93.25 89 SER A N 1
ATOM 694 C CA . SER A 1 89 ? 5.317 4.420 -3.089 1.00 93.25 89 SER A CA 1
ATOM 695 C C . SER A 1 89 ? 6.474 4.525 -2.101 1.00 93.25 89 SER A C 1
ATOM 697 O O . SER A 1 89 ? 6.297 4.992 -0.969 1.00 93.25 89 SER A O 1
ATOM 699 N N . CYS A 1 90 ? 7.669 4.125 -2.532 1.00 91.19 90 CYS A N 1
ATOM 700 C CA . CYS A 1 90 ? 8.853 4.285 -1.702 1.00 91.19 90 CYS A CA 1
ATOM 701 C C . CYS A 1 90 ? 9.202 5.755 -1.482 1.00 91.19 90 CYS A C 1
ATOM 703 O O . CYS A 1 90 ? 9.807 6.047 -0.454 1.00 91.19 90 CYS A O 1
ATOM 705 N N . SER A 1 91 ? 8.757 6.675 -2.359 1.00 88.88 91 SER A N 1
ATOM 706 C CA . SER A 1 91 ? 8.929 8.135 -2.216 1.00 88.88 91 SER A CA 1
ATOM 707 C C . SER A 1 91 ? 8.484 8.657 -0.845 1.00 88.88 91 SER A C 1
ATOM 709 O O . SER A 1 91 ? 9.049 9.622 -0.336 1.00 88.88 91 SER A O 1
ATOM 711 N N . LEU A 1 92 ? 7.545 7.960 -0.196 1.00 89.00 92 LEU A N 1
ATOM 712 C CA . LEU A 1 92 ? 7.099 8.212 1.171 1.00 89.00 92 LEU A CA 1
ATOM 713 C C . LEU A 1 92 ? 8.258 8.254 2.195 1.00 89.00 92 LEU A C 1
ATOM 715 O O . LEU A 1 92 ? 8.168 8.970 3.199 1.00 89.00 92 LEU A O 1
ATOM 719 N N . PHE A 1 93 ? 9.332 7.506 1.936 1.00 87.88 93 PHE A N 1
ATOM 720 C CA . PHE A 1 93 ? 10.520 7.373 2.782 1.00 87.88 93 PHE A CA 1
ATOM 721 C C . PHE A 1 93 ? 11.714 8.206 2.308 1.00 87.88 93 PHE A C 1
ATOM 723 O O . PHE A 1 93 ? 12.734 8.246 2.996 1.00 87.88 93 PHE A O 1
ATOM 730 N N . PHE A 1 94 ? 11.612 8.885 1.164 1.00 85.31 94 PHE A N 1
ATOM 731 C CA . PHE A 1 94 ? 12.692 9.729 0.664 1.00 85.31 94 PHE A CA 1
ATOM 732 C C . PHE A 1 94 ? 12.625 11.126 1.271 1.00 85.31 94 PHE A C 1
ATOM 734 O O . PHE A 1 94 ? 11.552 11.700 1.469 1.00 85.31 94 PHE A O 1
ATOM 741 N N . VAL A 1 95 ? 13.796 11.691 1.539 1.00 80.88 95 VAL A N 1
ATOM 742 C CA . VAL A 1 95 ? 13.958 13.091 1.943 1.00 80.88 95 VAL A CA 1
ATOM 743 C C . VAL A 1 95 ? 14.950 13.767 1.012 1.00 80.88 95 VAL A C 1
ATOM 745 O O . VAL A 1 95 ? 15.866 13.126 0.498 1.00 80.88 95 VAL A O 1
ATOM 748 N N . GLU A 1 96 ? 14.749 15.060 0.777 1.00 77.88 96 GLU A N 1
ATOM 749 C CA . GLU A 1 96 ? 15.729 15.877 0.066 1.00 77.88 96 GLU A CA 1
ATOM 750 C C . GLU A 1 96 ? 16.980 16.008 0.942 1.00 77.88 96 GLU A C 1
ATOM 752 O O . GLU A 1 96 ? 16.883 16.330 2.130 1.00 77.88 96 GLU A O 1
ATOM 757 N N . GLU A 1 97 ? 18.155 15.727 0.383 1.00 74.50 97 GLU A N 1
ATOM 758 C CA . GLU A 1 97 ? 19.409 15.904 1.110 1.00 74.50 97 GLU A CA 1
ATOM 759 C C . GLU A 1 97 ? 19.606 17.380 1.481 1.00 74.50 97 GLU A C 1
ATOM 761 O O . GLU A 1 97 ? 19.531 18.253 0.619 1.00 74.50 97 GLU A O 1
ATOM 766 N N . GLU A 1 98 ? 19.954 17.672 2.741 1.00 63.75 98 GLU A N 1
ATOM 767 C CA . GLU A 1 98 ? 20.101 19.049 3.258 1.00 63.75 98 GLU A CA 1
ATOM 768 C C . GLU A 1 98 ? 21.092 19.928 2.462 1.00 63.75 98 GLU A C 1
ATOM 770 O O . GLU A 1 98 ? 21.041 21.154 2.550 1.00 63.75 98 GLU A O 1
ATOM 775 N N . ASN A 1 99 ? 21.989 19.316 1.681 1.00 62.41 99 ASN A N 1
ATOM 776 C CA . ASN A 1 99 ? 22.954 19.997 0.810 1.00 62.41 99 ASN A CA 1
ATOM 777 C C . ASN A 1 99 ? 22.888 19.528 -0.658 1.00 62.41 99 ASN A C 1
ATOM 779 O O . ASN A 1 99 ? 23.736 19.922 -1.464 1.00 62.41 99 ASN A O 1
ATOM 783 N N . GLY A 1 100 ? 21.927 18.669 -1.003 1.00 53.00 100 GLY A N 1
ATOM 784 C CA . GLY A 1 100 ? 21.754 18.131 -2.346 1.00 53.00 100 GLY A CA 1
ATOM 785 C C . GLY A 1 100 ? 20.923 19.090 -3.185 1.00 53.00 100 GLY A C 1
ATOM 786 O O . GLY A 1 100 ? 19.896 19.591 -2.748 1.00 53.00 100 GLY A O 1
ATOM 787 N N . HIS A 1 101 ? 21.361 19.367 -4.408 1.00 54.56 101 HIS A N 1
ATOM 788 C CA . HIS A 1 101 ? 20.632 20.189 -5.375 1.00 54.56 101 HIS A CA 1
ATOM 789 C C . HIS A 1 101 ? 19.373 19.460 -5.902 1.00 54.56 101 HIS A C 1
ATOM 791 O O . HIS A 1 101 ? 19.285 19.180 -7.096 1.00 54.56 101 HIS A O 1
ATOM 797 N N . GLY A 1 102 ? 18.417 19.130 -5.027 1.00 59.56 102 GLY A N 1
ATOM 798 C CA . GLY A 1 102 ? 17.232 18.331 -5.353 1.00 59.56 102 GLY A CA 1
ATOM 799 C C . GLY A 1 102 ? 17.483 16.820 -5.422 1.00 59.56 102 GLY A C 1
ATOM 800 O O . GLY A 1 102 ? 16.722 16.112 -6.079 1.00 59.56 102 GLY A O 1
ATOM 801 N N . THR A 1 103 ? 18.551 16.318 -4.791 1.00 68.06 103 THR A N 1
ATOM 802 C CA . THR A 1 103 ? 18.804 14.873 -4.666 1.00 68.06 103 THR A CA 1
ATOM 803 C C . THR A 1 103 ? 17.975 14.313 -3.513 1.00 68.06 103 THR A C 1
ATOM 805 O O . THR A 1 103 ? 18.024 14.842 -2.402 1.00 68.06 103 THR A O 1
ATOM 808 N N . TYR A 1 104 ? 17.231 13.238 -3.769 1.00 73.56 104 TYR A N 1
ATOM 809 C CA . TYR A 1 104 ? 16.428 12.541 -2.767 1.00 73.56 104 TYR A CA 1
ATOM 810 C C . TYR A 1 104 ? 17.117 11.242 -2.356 1.00 73.56 104 TYR A C 1
ATOM 812 O O . TYR A 1 104 ? 17.527 10.466 -3.217 1.00 73.56 104 TYR A O 1
ATOM 820 N N . VAL A 1 105 ? 17.205 10.982 -1.053 1.00 80.44 105 VAL A N 1
ATOM 821 C CA . VAL A 1 105 ? 17.767 9.738 -0.505 1.00 80.44 105 VAL A CA 1
ATOM 822 C C . VAL A 1 105 ? 16.773 9.048 0.413 1.00 80.44 105 VAL A C 1
ATOM 824 O O . VAL A 1 105 ? 15.975 9.700 1.091 1.00 80.44 105 VAL A O 1
ATOM 827 N N . PHE A 1 106 ? 16.826 7.717 0.436 1.00 80.56 106 PHE A N 1
ATOM 828 C CA . PHE A 1 106 ? 16.027 6.919 1.355 1.00 80.56 106 PHE A CA 1
ATOM 829 C C . PHE A 1 106 ? 16.433 7.238 2.800 1.00 80.56 106 PHE A C 1
ATOM 831 O O . PHE A 1 106 ? 17.605 7.125 3.164 1.00 80.56 106 PHE A O 1
ATOM 838 N N . SER A 1 107 ? 15.470 7.643 3.627 1.00 85.81 107 SER A N 1
ATOM 839 C CA . SER A 1 107 ? 15.715 8.068 5.003 1.00 85.81 107 SER A CA 1
ATOM 840 C C . SER A 1 107 ? 15.102 7.101 6.004 1.00 85.81 107 SER A C 1
ATOM 842 O O . SER A 1 107 ? 13.883 7.025 6.174 1.00 85.81 107 SER A O 1
ATOM 844 N N . LEU A 1 108 ? 15.981 6.427 6.750 1.00 83.06 108 LEU A N 1
ATOM 845 C CA . LEU A 1 108 ? 15.591 5.630 7.914 1.00 83.06 108 LEU A CA 1
ATOM 846 C C . LEU A 1 108 ? 14.881 6.491 8.970 1.00 83.06 108 LEU A C 1
ATOM 848 O O . LEU A 1 108 ? 13.943 6.030 9.614 1.00 83.06 108 LEU A O 1
ATOM 852 N N . GLU A 1 109 ? 15.269 7.762 9.120 1.00 87.25 109 GLU A N 1
ATOM 853 C CA . GLU A 1 109 ? 14.593 8.684 10.039 1.00 87.25 109 GLU A CA 1
ATOM 854 C C . GLU A 1 109 ? 13.146 8.929 9.604 1.00 87.25 109 GLU A C 1
ATOM 856 O O . GLU A 1 109 ? 12.228 8.875 10.427 1.00 87.25 109 GLU A O 1
ATOM 861 N N . ARG A 1 110 ? 12.914 9.121 8.301 1.00 89.62 110 ARG A N 1
ATOM 862 C CA . ARG A 1 110 ? 11.569 9.309 7.755 1.00 89.62 110 ARG A CA 1
ATOM 863 C C . ARG A 1 110 ? 10.707 8.060 7.921 1.00 89.62 110 ARG A C 1
ATOM 865 O O . ARG A 1 110 ? 9.538 8.163 8.302 1.00 89.62 110 ARG A O 1
ATOM 872 N N . GLN A 1 111 ? 11.280 6.885 7.684 1.00 89.12 111 GLN A N 1
ATOM 873 C CA . GLN A 1 111 ? 10.631 5.604 7.960 1.00 89.12 111 GLN A CA 1
ATOM 874 C C . GLN A 1 111 ? 10.232 5.496 9.436 1.00 89.12 111 GLN A C 1
ATOM 876 O O . GLN A 1 111 ? 9.064 5.237 9.739 1.00 89.12 111 GLN A O 1
ATOM 881 N N . GLU A 1 112 ? 11.143 5.792 10.365 1.00 89.44 112 GLU A N 1
ATOM 882 C CA . GLU A 1 112 ? 10.835 5.804 11.796 1.00 89.44 112 GLU A CA 1
ATOM 883 C C . GLU A 1 112 ? 9.724 6.798 12.163 1.00 89.44 112 GLU A C 1
ATOM 885 O O . GLU A 1 112 ? 8.898 6.507 13.033 1.00 89.44 112 GLU A O 1
ATOM 890 N N . GLU A 1 113 ? 9.684 7.981 11.548 1.00 92.19 113 GLU A N 1
ATOM 891 C CA . GLU A 1 113 ? 8.618 8.961 11.776 1.00 92.19 113 GLU A CA 1
ATOM 892 C C . GLU A 1 113 ? 7.243 8.417 11.389 1.00 92.19 113 GLU A C 1
ATOM 894 O O . GLU A 1 113 ? 6.274 8.601 12.133 1.00 92.19 113 GLU A O 1
ATOM 899 N N . ILE A 1 114 ? 7.146 7.752 10.239 1.00 92.81 114 ILE A N 1
ATOM 900 C CA . ILE A 1 114 ? 5.901 7.147 9.756 1.00 92.81 114 ILE A CA 1
ATOM 901 C C . ILE A 1 114 ? 5.487 6.000 10.673 1.00 92.81 114 ILE A C 1
ATOM 903 O O . ILE A 1 114 ? 4.338 5.960 11.121 1.00 92.81 114 ILE A O 1
ATOM 907 N N . LEU A 1 115 ? 6.424 5.122 11.040 1.00 91.62 115 LEU A N 1
ATOM 908 C CA . LEU A 1 115 ? 6.166 4.037 11.986 1.00 91.62 115 LEU A CA 1
ATOM 909 C C . LEU A 1 115 ? 5.663 4.591 13.327 1.00 91.62 115 LEU A C 1
ATOM 911 O O . LEU A 1 115 ? 4.618 4.160 13.814 1.00 91.62 115 LEU A O 1
ATOM 915 N N . LYS A 1 116 ? 6.297 5.636 13.877 1.00 93.06 116 LYS A N 1
ATOM 916 C CA . LYS A 1 116 ? 5.843 6.313 15.109 1.00 93.06 116 LYS A CA 1
ATOM 917 C C . LYS A 1 116 ? 4.444 6.923 14.964 1.00 93.06 116 LYS A C 1
ATOM 919 O O . LYS A 1 116 ? 3.682 6.936 15.934 1.00 93.06 116 LYS A O 1
ATOM 924 N N . GLN A 1 117 ? 4.078 7.451 13.794 1.00 95.12 117 GLN A N 1
ATOM 925 C CA . GLN A 1 117 ? 2.718 7.947 13.541 1.00 95.12 117 GLN A CA 1
ATOM 926 C C . GLN A 1 117 ? 1.690 6.810 13.541 1.00 95.12 117 GLN A C 1
ATOM 928 O O . GLN A 1 117 ? 0.646 6.935 14.187 1.00 95.12 117 GLN A O 1
ATOM 933 N N . LEU A 1 118 ? 2.003 5.683 12.897 1.00 95.25 118 LEU A N 1
ATOM 934 C CA . LEU A 1 118 ? 1.163 4.481 12.908 1.00 95.25 118 LEU A CA 1
ATOM 935 C C . LEU A 1 118 ? 1.010 3.922 14.330 1.00 95.25 118 LEU A C 1
ATOM 937 O O . LEU A 1 118 ? -0.098 3.585 14.757 1.00 95.25 118 LEU A O 1
ATOM 941 N N . GLU A 1 119 ? 2.086 3.903 15.115 1.00 94.88 119 GLU A N 1
ATOM 942 C CA . GLU A 1 119 ? 2.035 3.495 16.519 1.00 94.88 119 GLU A CA 1
ATOM 943 C C . GLU A 1 119 ? 1.146 4.405 17.369 1.00 94.88 119 GLU A C 1
ATOM 945 O O . GLU A 1 119 ? 0.344 3.911 18.167 1.00 94.88 119 GLU A O 1
ATOM 950 N N . LYS A 1 120 ? 1.232 5.727 17.176 1.00 95.56 120 LYS A N 1
ATOM 951 C CA . LYS A 1 120 ? 0.350 6.704 17.838 1.00 95.56 120 LYS A CA 1
ATOM 952 C C . LYS A 1 120 ? -1.114 6.529 17.433 1.00 95.56 120 LYS A C 1
ATOM 954 O O . LYS A 1 120 ? -1.993 6.704 18.275 1.00 95.56 120 LYS A O 1
ATOM 959 N N . ALA A 1 121 ? -1.383 6.123 16.191 1.00 95.56 121 ALA A N 1
ATOM 960 C CA . ALA A 1 121 ? -2.717 5.726 15.728 1.00 95.56 121 ALA A CA 1
ATOM 961 C C . ALA A 1 121 ? -3.184 4.372 16.312 1.00 95.56 121 ALA A C 1
ATOM 963 O O . ALA A 1 121 ? -4.314 3.931 16.080 1.00 95.56 121 ALA A O 1
ATOM 964 N N . GLY A 1 122 ? -2.333 3.716 17.105 1.00 96.56 122 GLY A N 1
ATOM 965 C CA . GLY A 1 122 ? -2.616 2.470 17.798 1.00 96.56 122 GLY A CA 1
ATOM 966 C C . GLY A 1 122 ? -2.440 1.225 16.931 1.00 96.56 122 GLY A C 1
ATOM 967 O O . GLY A 1 122 ? -3.060 0.200 17.220 1.00 96.56 122 GLY A O 1
ATOM 968 N N . CYS A 1 123 ? -1.604 1.308 15.897 1.00 96.25 123 CYS A N 1
ATOM 969 C CA . CYS A 1 123 ? -1.128 0.154 15.147 1.00 96.25 123 CYS A CA 1
ATOM 970 C C . CYS A 1 123 ? 0.117 -0.467 15.800 1.00 96.25 123 CYS A C 1
ATOM 972 O O . CYS A 1 123 ? 0.949 0.211 16.410 1.00 96.25 123 CYS A O 1
ATOM 974 N N . ASP A 1 124 ? 0.248 -1.778 15.660 1.00 93.31 124 ASP A N 1
ATOM 975 C CA . ASP A 1 124 ? 1.509 -2.500 15.732 1.00 93.31 124 ASP A CA 1
ATOM 976 C C . ASP A 1 124 ? 2.055 -2.504 14.307 1.00 93.31 124 ASP A C 1
ATOM 978 O O . ASP A 1 124 ? 1.559 -3.241 13.452 1.00 93.31 124 ASP A O 1
ATOM 982 N N . ALA A 1 125 ? 2.956 -1.564 14.030 1.00 78.06 125 ALA A N 1
ATOM 983 C CA . ALA A 1 125 ? 3.596 -1.450 12.731 1.00 78.06 125 ALA A CA 1
ATOM 984 C C . ALA A 1 125 ? 4.801 -2.389 12.722 1.00 78.06 125 ALA A C 1
ATOM 986 O O . ALA A 1 125 ? 5.670 -2.291 13.588 1.00 78.06 125 ALA A O 1
ATOM 987 N N . MET A 1 126 ? 4.814 -3.327 11.783 1.00 73.50 126 MET A N 1
ATOM 988 C CA . MET A 1 126 ? 5.978 -4.169 11.535 1.00 73.50 126 MET A CA 1
ATOM 989 C C . MET A 1 126 ? 6.798 -3.530 10.427 1.00 73.50 126 MET A C 1
ATOM 991 O O . MET A 1 126 ? 6.230 -2.886 9.541 1.00 73.50 126 MET A O 1
ATOM 995 N N . ASP A 1 127 ? 8.119 -3.684 10.509 1.00 66.88 127 ASP A N 1
ATOM 996 C CA . ASP A 1 127 ? 8.994 -3.129 9.490 1.00 66.88 127 ASP A CA 1
ATOM 997 C C . ASP A 1 127 ? 8.643 -3.708 8.117 1.00 66.88 127 ASP A C 1
ATOM 999 O O . ASP A 1 127 ? 8.316 -4.892 7.975 1.00 66.88 127 ASP A O 1
ATOM 1003 N N . GLY A 1 128 ? 8.611 -2.813 7.144 1.00 68.38 128 GLY A N 1
ATOM 1004 C CA . GLY A 1 128 ? 8.172 -3.068 5.790 1.00 68.38 128 GLY A CA 1
ATOM 1005 C C . GLY A 1 128 ? 9.260 -3.713 4.956 1.00 68.38 128 GLY A C 1
ATOM 1006 O O . GLY A 1 128 ? 10.415 -3.314 5.046 1.00 68.38 128 GLY A O 1
ATOM 1007 N N . GLY A 1 129 ? 8.901 -4.685 4.120 1.00 83.06 129 GLY A N 1
ATOM 1008 C CA . GLY A 1 129 ? 9.787 -5.107 3.039 1.00 83.06 129 GLY A CA 1
ATOM 1009 C C . GLY A 1 129 ? 9.842 -4.058 1.928 1.00 83.06 129 GLY A C 1
ATOM 1010 O O . GLY A 1 129 ? 9.009 -3.148 1.858 1.00 83.06 129 GLY A O 1
ATOM 1011 N N . TRP A 1 130 ? 10.777 -4.231 1.008 1.00 91.12 130 TRP A N 1
ATOM 1012 C CA . TRP A 1 130 ? 10.830 -3.492 -0.245 1.00 91.12 130 TRP A CA 1
ATOM 1013 C C . TRP A 1 130 ? 11.377 -4.396 -1.346 1.00 91.12 130 TRP A C 1
ATOM 1015 O O . TRP A 1 130 ? 11.954 -5.440 -1.049 1.00 91.12 130 TRP A O 1
ATOM 1025 N N . MET A 1 131 ? 11.146 -4.019 -2.601 1.00 91.62 131 MET A N 1
ATOM 1026 C CA . MET A 1 131 ? 11.745 -4.682 -3.761 1.00 91.62 131 MET A CA 1
ATOM 1027 C C . MET A 1 131 ? 12.428 -3.643 -4.640 1.00 91.62 131 MET A C 1
ATOM 1029 O O . MET A 1 131 ? 11.840 -2.602 -4.944 1.00 91.62 131 MET A O 1
ATOM 1033 N N . HIS A 1 132 ? 13.649 -3.931 -5.058 1.00 91.56 132 HIS A N 1
ATOM 1034 C CA . HIS A 1 132 ? 14.434 -3.149 -6.002 1.00 91.56 132 HIS A CA 1
ATOM 1035 C C . HIS A 1 132 ? 14.078 -3.510 -7.448 1.00 91.56 132 HIS A C 1
ATOM 1037 O O . HIS A 1 132 ? 13.628 -4.625 -7.709 1.00 91.56 132 HIS A O 1
ATOM 1043 N N . PRO A 1 133 ? 14.311 -2.601 -8.407 1.00 91.12 133 PRO A N 1
ATOM 1044 C CA . PRO A 1 133 ? 14.076 -2.835 -9.828 1.00 91.12 133 PRO A CA 1
ATOM 1045 C C . PRO A 1 133 ? 14.634 -4.152 -10.391 1.00 91.12 133 PRO A C 1
ATOM 1047 O O . PRO A 1 133 ? 13.941 -4.827 -11.151 1.00 91.12 133 PRO A O 1
ATOM 1050 N N . HIS A 1 134 ? 15.856 -4.552 -10.029 1.00 88.06 134 HIS A N 1
ATOM 1051 C CA . HIS A 1 134 ? 16.438 -5.808 -10.518 1.00 88.06 134 HIS A CA 1
ATOM 1052 C C . HIS A 1 134 ? 15.723 -7.071 -10.010 1.00 88.06 134 HIS A C 1
ATOM 1054 O O . HIS A 1 134 ? 15.836 -8.116 -10.641 1.00 88.06 134 HIS A O 1
ATOM 1060 N N . GLU A 1 135 ? 14.952 -6.997 -8.922 1.00 90.44 135 GLU A N 1
ATOM 1061 C CA . GLU A 1 135 ? 14.207 -8.141 -8.368 1.00 90.44 135 GLU A CA 1
ATOM 1062 C C . GLU A 1 135 ? 12.937 -8.473 -9.173 1.00 90.44 135 GLU A C 1
ATOM 1064 O O . GLU A 1 135 ? 12.233 -9.433 -8.859 1.00 90.44 135 GLU A O 1
ATOM 1069 N N . PHE A 1 136 ? 12.631 -7.689 -10.211 1.00 90.94 136 PHE A N 1
ATOM 1070 C CA . PHE A 1 136 ? 11.482 -7.907 -11.090 1.00 90.94 136 PHE A CA 1
ATOM 1071 C C . PHE A 1 136 ? 11.800 -8.781 -12.306 1.00 90.94 136 PHE A C 1
ATOM 1073 O O . PHE A 1 136 ? 10.874 -9.234 -12.969 1.00 90.94 136 PHE A O 1
ATOM 1080 N N . VAL A 1 137 ? 13.074 -9.041 -12.611 1.00 87.06 137 VAL A N 1
ATOM 1081 C CA . VAL A 1 137 ? 13.481 -9.863 -13.764 1.00 87.06 137 VAL A CA 1
ATOM 1082 C C . VAL A 1 137 ? 13.960 -11.261 -13.331 1.00 87.06 137 VAL A C 1
ATOM 1084 O O . VAL A 1 137 ? 14.357 -11.431 -12.179 1.00 87.06 137 VAL A O 1
ATOM 1087 N N . PRO A 1 138 ? 13.921 -12.281 -14.218 1.00 77.75 138 PRO A N 1
ATOM 1088 C CA . PRO A 1 138 ? 14.240 -13.672 -13.864 1.00 77.75 138 PRO A CA 1
ATOM 1089 C C . PRO A 1 138 ? 15.660 -13.903 -13.324 1.00 77.75 138 PRO A C 1
ATOM 1091 O O . PRO A 1 138 ? 15.847 -14.742 -12.441 1.00 77.75 138 PRO A O 1
ATOM 1094 N N . GLU A 1 139 ? 16.649 -13.165 -13.834 1.00 76.94 139 GLU A N 1
ATOM 1095 C CA . GLU A 1 139 ? 18.049 -13.230 -13.400 1.00 76.94 139 GLU A CA 1
ATOM 1096 C C . GLU A 1 139 ? 18.452 -11.918 -12.697 1.00 76.94 139 GLU A C 1
ATOM 1098 O O . GLU A 1 139 ? 19.053 -11.035 -13.312 1.00 76.94 139 GLU A O 1
ATOM 1103 N N . PRO A 1 140 ? 18.107 -11.744 -11.405 1.00 70.19 140 PRO A N 1
ATOM 1104 C CA . PRO A 1 140 ? 18.423 -10.525 -10.672 1.00 70.19 140 PRO A CA 1
ATOM 1105 C C . PRO A 1 140 ? 19.941 -10.379 -10.518 1.00 70.19 140 PRO A C 1
ATOM 1107 O O . PRO A 1 140 ? 20.586 -11.125 -9.778 1.00 70.19 140 PRO A O 1
ATOM 1110 N N . VAL A 1 141 ? 20.526 -9.400 -11.206 1.00 71.62 141 VAL A N 1
ATOM 1111 C CA . VAL A 1 141 ? 21.902 -8.961 -10.955 1.00 71.62 141 VAL A CA 1
ATOM 1112 C C . VAL A 1 141 ? 21.848 -7.867 -9.902 1.00 71.62 141 VAL A C 1
ATOM 1114 O O . VAL A 1 141 ? 21.331 -6.783 -10.167 1.00 71.62 141 VAL A O 1
ATOM 1117 N N . GLU A 1 142 ? 22.379 -8.147 -8.711 1.00 62.91 142 GLU A N 1
ATOM 1118 C CA . GLU A 1 142 ? 22.447 -7.138 -7.658 1.00 62.91 142 GLU A CA 1
ATOM 1119 C C . GLU A 1 142 ? 23.324 -5.965 -8.096 1.00 62.91 142 GLU A C 1
ATOM 1121 O O . GLU A 1 142 ? 24.511 -6.109 -8.407 1.00 62.91 142 GLU A O 1
ATOM 1126 N N . ILE A 1 143 ? 22.715 -4.787 -8.108 1.00 66.94 143 ILE A N 1
ATOM 1127 C CA . ILE A 1 143 ? 23.382 -3.513 -8.328 1.00 66.94 143 ILE A CA 1
ATOM 1128 C C . ILE A 1 143 ? 23.352 -2.798 -6.978 1.00 66.94 143 ILE A C 1
ATOM 1130 O O . ILE A 1 143 ? 22.279 -2.453 -6.491 1.00 66.94 143 ILE A O 1
ATOM 1134 N N . GLU A 1 144 ? 24.529 -2.601 -6.369 1.00 55.03 144 GLU A N 1
ATOM 1135 C CA . GLU A 1 144 ? 24.686 -2.122 -4.979 1.00 55.03 144 GLU A CA 1
ATOM 1136 C C . GLU A 1 144 ? 23.991 -0.775 -4.673 1.00 55.03 144 GLU A C 1
ATOM 1138 O O . GLU A 1 144 ? 23.825 -0.432 -3.505 1.00 55.03 144 GLU A O 1
ATOM 1143 N N . GLU A 1 145 ? 23.578 -0.011 -5.689 1.00 64.69 145 GLU A N 1
ATOM 1144 C CA . GLU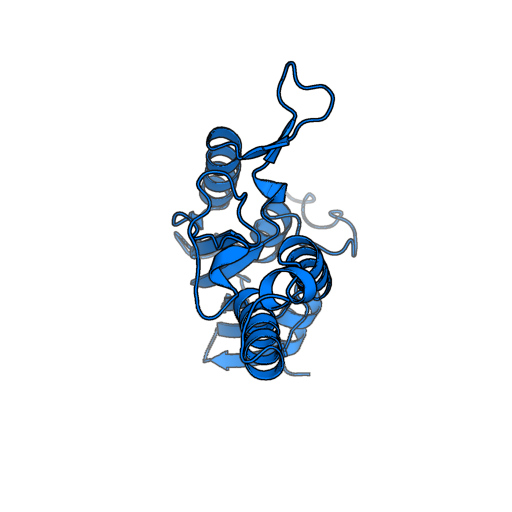 A 1 145 ? 23.043 1.351 -5.544 1.00 64.69 145 GLU A CA 1
ATOM 1145 C C . GLU A 1 145 ? 21.599 1.530 -6.048 1.00 64.69 145 GLU A C 1
ATOM 1147 O O . GLU A 1 145 ? 21.141 2.661 -6.217 1.00 64.69 145 GLU A O 1
ATOM 1152 N N . GLU A 1 146 ? 20.852 0.455 -6.316 1.00 74.31 146 GLU A N 1
ATOM 1153 C CA . GLU A 1 146 ? 19.458 0.617 -6.739 1.00 74.31 146 GLU A CA 1
ATOM 1154 C C . GLU A 1 146 ? 18.548 1.009 -5.574 1.00 74.31 146 GLU A C 1
ATOM 1156 O O . GLU A 1 146 ? 18.504 0.359 -4.534 1.00 74.31 146 GLU A O 1
ATOM 1161 N N . TYR A 1 147 ? 17.772 2.073 -5.770 1.00 84.00 147 TYR A N 1
ATOM 1162 C CA . TYR A 1 147 ? 16.702 2.434 -4.851 1.00 84.00 147 TYR A CA 1
ATOM 1163 C C . TYR A 1 147 ? 15.534 1.449 -4.958 1.00 84.00 147 TYR A C 1
ATOM 1165 O O . TYR A 1 147 ? 15.283 0.920 -6.043 1.00 84.00 147 TYR A O 1
ATOM 1173 N N . PRO A 1 148 ? 14.773 1.218 -3.875 1.00 90.06 148 PRO A N 1
ATOM 1174 C CA . PRO A 1 148 ? 13.627 0.330 -3.958 1.00 90.06 148 PRO A CA 1
ATOM 1175 C C . PRO A 1 148 ? 12.534 0.899 -4.874 1.00 90.06 148 PRO A C 1
ATOM 1177 O O . PRO A 1 148 ? 12.209 2.085 -4.802 1.00 90.06 148 PRO A O 1
ATOM 1180 N N . ALA A 1 149 ? 11.958 0.045 -5.719 1.00 92.44 149 ALA A N 1
ATOM 1181 C CA . ALA A 1 149 ? 10.869 0.391 -6.631 1.00 92.44 149 ALA A CA 1
ATOM 1182 C C . ALA A 1 149 ? 9.510 0.402 -5.921 1.00 92.44 149 ALA A C 1
ATOM 1184 O O . ALA A 1 149 ? 8.646 1.216 -6.231 1.00 92.44 149 ALA A O 1
ATOM 1185 N N . ILE A 1 150 ? 9.315 -0.500 -4.957 1.00 94.81 150 ILE A N 1
ATOM 1186 C CA . ILE A 1 150 ? 8.077 -0.615 -4.185 1.00 94.81 150 ILE A CA 1
ATOM 1187 C C . ILE A 1 150 ? 8.378 -0.957 -2.734 1.00 94.81 150 ILE A C 1
ATOM 1189 O O . ILE A 1 150 ? 9.301 -1.717 -2.433 1.00 94.81 150 ILE A O 1
ATOM 1193 N N . CYS A 1 151 ? 7.581 -0.390 -1.837 1.00 94.00 151 CYS A N 1
ATOM 1194 C CA . CYS A 1 151 ? 7.717 -0.566 -0.405 1.00 94.00 151 CYS A CA 1
ATOM 1195 C C . CYS A 1 151 ? 6.400 -1.086 0.166 1.00 94.00 151 CYS A C 1
ATOM 1197 O O . CYS A 1 151 ? 5.321 -0.796 -0.352 1.00 94.00 151 CYS A O 1
ATOM 1199 N N . TYR A 1 152 ? 6.474 -1.843 1.253 1.00 94.75 152 TYR A N 1
ATOM 1200 C CA . TYR A 1 152 ? 5.304 -2.444 1.882 1.00 94.75 152 TYR A CA 1
ATOM 1201 C C . TYR A 1 152 ? 5.173 -1.963 3.311 1.00 94.75 152 TYR A C 1
ATOM 1203 O O . TYR A 1 152 ? 6.150 -1.897 4.041 1.00 94.75 152 TYR A O 1
ATOM 1211 N N . VAL A 1 153 ? 3.955 -1.671 3.748 1.00 94.62 153 VAL A N 1
ATOM 1212 C CA . VAL A 1 153 ? 3.672 -1.371 5.149 1.00 94.62 153 VAL A CA 1
ATOM 1213 C C . VAL A 1 153 ? 2.733 -2.431 5.699 1.00 94.62 153 VAL A C 1
ATOM 1215 O O . VAL A 1 153 ? 1.621 -2.624 5.202 1.00 94.62 153 VAL A O 1
ATOM 1218 N N . HIS A 1 154 ? 3.182 -3.104 6.756 1.00 95.50 154 HIS A N 1
ATOM 1219 C CA . HIS A 1 154 ? 2.401 -4.104 7.469 1.00 95.50 154 HIS A CA 1
ATOM 1220 C C . HIS A 1 154 ? 1.906 -3.520 8.786 1.00 95.50 154 HIS A C 1
ATOM 1222 O O . HIS A 1 154 ? 2.691 -3.200 9.683 1.00 95.50 154 HIS A O 1
ATOM 1228 N N . VAL A 1 155 ? 0.588 -3.394 8.923 1.00 95.06 155 VAL A N 1
ATOM 1229 C CA . VAL A 1 155 ? -0.022 -2.933 10.172 1.00 95.06 155 VAL A CA 1
ATOM 1230 C C . VAL A 1 155 ? -1.122 -3.864 10.642 1.00 95.06 155 VAL A C 1
ATOM 1232 O O . VAL A 1 155 ? -1.908 -4.407 9.861 1.00 95.06 155 VAL A O 1
ATOM 1235 N N . LYS A 1 156 ? -1.202 -3.992 11.962 1.00 95.19 156 LYS A N 1
ATOM 1236 C CA . LYS A 1 156 ? -2.316 -4.613 12.676 1.00 95.19 156 LYS A CA 1
ATOM 1237 C C . LYS A 1 156 ? -2.676 -3.774 13.894 1.00 95.19 156 LYS A C 1
ATOM 1239 O O . LYS A 1 156 ? -1.857 -3.022 14.413 1.00 95.19 156 LYS A O 1
ATOM 1244 N N . SER A 1 157 ? -3.894 -3.904 14.386 1.00 95.12 157 SER A N 1
ATOM 1245 C CA . SER A 1 157 ? -4.343 -3.169 15.566 1.00 95.12 157 SER A CA 1
ATOM 1246 C C . SER A 1 157 ? -3.695 -3.645 16.876 1.00 95.12 157 SER A C 1
ATOM 1248 O O . SER A 1 157 ? -3.584 -4.845 17.125 1.00 95.12 157 SER A O 1
ATOM 1250 N N . LYS A 1 158 ? -3.330 -2.698 17.762 1.00 92.94 158 LYS A N 1
ATOM 1251 C CA . LYS A 1 158 ? -2.927 -2.965 19.164 1.00 92.94 158 LYS A CA 1
ATOM 1252 C C . LYS A 1 158 ? -4.124 -3.105 20.119 1.00 92.94 158 LYS A C 1
ATOM 1254 O O . LYS A 1 158 ? -3.929 -3.406 21.296 1.00 92.94 158 LYS A O 1
ATOM 1259 N N . GLY A 1 159 ? -5.351 -2.834 19.674 1.00 87.00 159 GLY A N 1
ATOM 1260 C CA . GLY A 1 159 ? -6.542 -2.950 20.515 1.00 87.00 159 GLY A CA 1
ATOM 126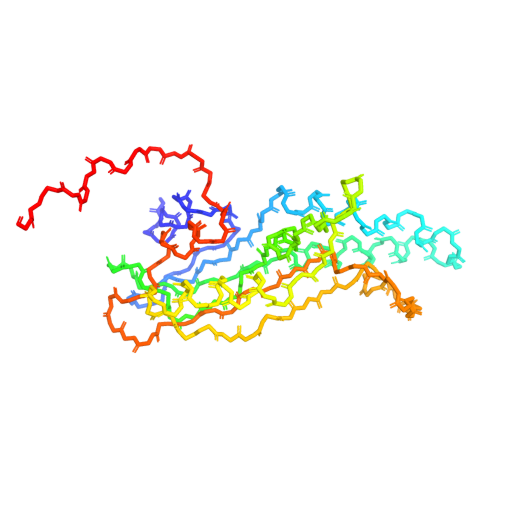1 C C . GLY A 1 159 ? -7.814 -2.416 19.863 1.00 87.00 159 GLY A C 1
ATOM 1262 O O . GLY A 1 159 ? -7.766 -1.681 18.885 1.00 87.00 159 GLY A O 1
ATOM 1263 N N . GLU A 1 160 ? -8.960 -2.766 20.438 1.00 86.50 160 GLU A N 1
ATOM 1264 C CA . GLU A 1 160 ? -10.269 -2.452 19.863 1.00 86.50 160 GLU A CA 1
ATOM 1265 C C . GLU A 1 160 ? -10.442 -0.956 19.541 1.00 86.50 160 GLU A C 1
ATOM 1267 O O . GLU A 1 160 ? -10.142 -0.084 20.361 1.00 86.50 160 GLU A O 1
ATOM 1272 N N . GLY A 1 161 ? -10.896 -0.662 18.319 1.00 84.50 161 GLY A N 1
ATOM 1273 C CA . GLY A 1 161 ? -11.155 0.702 17.842 1.00 84.50 161 GLY A CA 1
ATOM 1274 C C . GLY A 1 161 ? -9.907 1.529 17.498 1.00 84.50 161 GLY A C 1
ATOM 1275 O O . GLY A 1 161 ? -10.036 2.703 17.140 1.00 84.50 161 GLY A O 1
ATOM 1276 N N . LYS A 1 162 ? -8.709 0.943 17.582 1.00 94.00 162 LYS A N 1
ATOM 1277 C CA . LYS A 1 162 ? -7.442 1.559 17.155 1.00 94.00 162 LYS A CA 1
ATOM 1278 C C . LYS A 1 162 ? -7.101 1.187 15.709 1.00 94.00 162 LYS A C 1
ATOM 1280 O O . LYS A 1 162 ? -7.867 0.485 15.061 1.00 94.00 162 LYS A O 1
ATOM 1285 N N . CYS A 1 163 ? -5.978 1.691 15.187 1.00 96.81 163 CYS A N 1
ATOM 1286 C CA . CYS A 1 163 ? -5.454 1.359 13.856 1.00 96.81 163 CYS A CA 1
ATOM 1287 C C . CYS A 1 163 ? -6.528 1.404 12.755 1.00 96.81 163 CYS A C 1
ATOM 1289 O O . CYS A 1 163 ? -6.771 0.441 12.027 1.00 96.81 163 CYS A O 1
ATOM 1291 N N . ARG A 1 164 ? -7.266 2.517 12.708 1.00 97.06 164 ARG A N 1
ATOM 1292 C CA . ARG A 1 164 ? -8.424 2.656 11.823 1.00 97.06 164 ARG A CA 1
ATOM 1293 C C . ARG A 1 164 ? -7.965 2.891 10.391 1.00 97.06 164 ARG A C 1
ATOM 1295 O O . ARG A 1 164 ? -7.176 3.805 10.152 1.00 97.06 164 ARG A O 1
ATOM 1302 N N . LEU A 1 165 ? -8.541 2.150 9.446 1.00 96.31 165 LEU A N 1
ATOM 1303 C CA . LEU A 1 165 ? -8.251 2.235 8.013 1.00 96.31 165 LEU A CA 1
ATOM 1304 C C . LEU A 1 165 ? -8.118 3.673 7.478 1.00 96.31 165 LEU A C 1
ATOM 1306 O O . LEU A 1 165 ? -7.072 3.980 6.914 1.00 96.31 165 LEU A O 1
ATOM 1310 N N . PRO A 1 166 ? -9.090 4.591 7.675 1.00 96.12 166 PRO A N 1
ATOM 1311 C CA . PRO A 1 166 ? -8.962 5.952 7.152 1.00 96.12 166 PRO A CA 1
ATOM 1312 C C . PRO A 1 166 ? -7.737 6.703 7.686 1.00 96.12 166 PRO A C 1
ATOM 1314 O O . PRO A 1 166 ? -7.133 7.463 6.936 1.00 96.12 166 PRO A O 1
ATOM 1317 N N . VAL A 1 167 ? -7.369 6.488 8.953 1.00 96.19 167 VAL A N 1
ATOM 1318 C CA . VAL A 1 167 ? -6.219 7.148 9.589 1.00 96.19 167 VAL A CA 1
ATOM 1319 C C . VAL A 1 167 ? -4.913 6.582 9.039 1.00 96.19 167 VAL A C 1
ATOM 1321 O O . VAL A 1 167 ? -4.009 7.344 8.718 1.00 96.19 167 VAL A O 1
ATOM 1324 N N . VAL A 1 168 ? -4.828 5.259 8.877 1.00 96.06 168 VAL A N 1
ATOM 1325 C CA . VAL A 1 168 ? -3.647 4.605 8.293 1.00 96.06 168 VAL A CA 1
ATOM 1326 C C . VAL A 1 168 ? -3.423 5.074 6.859 1.00 96.06 168 VAL A C 1
ATOM 1328 O O . VAL A 1 168 ? -2.331 5.532 6.543 1.00 96.06 168 VAL A O 1
ATOM 1331 N N . LEU A 1 169 ? -4.456 5.058 6.012 1.00 95.44 169 LEU A N 1
ATOM 1332 C CA . LEU A 1 169 ? -4.327 5.514 4.623 1.00 95.44 169 LEU A CA 1
ATOM 1333 C C . LEU A 1 169 ? -3.955 6.997 4.521 1.00 95.44 169 LEU A C 1
ATOM 1335 O O . LEU A 1 169 ? -3.259 7.385 3.591 1.00 95.44 169 LEU A O 1
ATOM 1339 N N . GLN A 1 170 ? -4.389 7.825 5.476 1.00 94.56 170 GLN A N 1
ATOM 1340 C CA . GLN A 1 170 ? -3.971 9.224 5.550 1.00 94.56 170 GLN A CA 1
ATOM 1341 C C . GLN A 1 170 ? -2.479 9.356 5.881 1.00 94.56 170 GLN A C 1
ATOM 1343 O O . GLN A 1 170 ? -1.786 10.128 5.226 1.00 94.56 170 GLN A O 1
ATOM 1348 N N . ILE A 1 171 ? -1.981 8.609 6.872 1.00 94.44 171 ILE A N 1
ATOM 1349 C CA . ILE A 1 171 ? -0.556 8.606 7.250 1.00 94.44 171 ILE A CA 1
ATOM 1350 C C . ILE A 1 171 ? 0.315 8.141 6.075 1.00 94.44 171 ILE A C 1
ATOM 1352 O O . ILE A 1 171 ? 1.385 8.699 5.852 1.00 94.44 171 ILE A O 1
ATOM 1356 N N . LEU A 1 172 ? -0.165 7.160 5.307 1.00 93.50 172 LEU A N 1
ATOM 1357 C CA . LEU A 1 172 ? 0.520 6.619 4.129 1.00 93.50 172 LEU A CA 1
ATOM 1358 C C . LEU A 1 172 ? 0.329 7.460 2.856 1.00 93.50 172 LEU A C 1
ATOM 1360 O O . LEU A 1 172 ? 0.826 7.080 1.803 1.00 93.50 172 LEU A O 1
ATOM 1364 N N . GLY A 1 173 ? -0.405 8.577 2.919 1.00 90.94 173 GLY A N 1
ATOM 1365 C CA . GLY A 1 173 ? -0.630 9.449 1.762 1.00 90.94 173 GLY A CA 1
ATOM 1366 C C . GLY A 1 173 ? -1.520 8.853 0.662 1.00 90.94 173 GLY A C 1
ATOM 1367 O O . GLY A 1 173 ? -1.569 9.396 -0.433 1.00 90.94 173 GLY A O 1
ATOM 1368 N N . MET A 1 174 ? -2.258 7.775 0.941 1.00 89.19 174 MET A N 1
ATOM 1369 C CA . MET A 1 174 ? -3.046 7.020 -0.048 1.00 89.19 174 MET A CA 1
ATOM 1370 C C . MET A 1 174 ? -4.493 7.511 -0.216 1.00 89.19 174 MET A C 1
ATOM 1372 O O . MET A 1 174 ? -5.273 6.943 -0.981 1.00 89.19 174 MET A O 1
ATOM 1376 N N . GLN A 1 175 ? -4.918 8.538 0.523 1.00 76.69 175 GLN A N 1
ATOM 1377 C CA . GLN A 1 175 ? -6.269 9.070 0.356 1.00 76.69 175 GLN A CA 1
ATOM 1378 C C . GLN A 1 175 ? -6.376 9.870 -0.946 1.00 76.69 175 GLN A C 1
ATOM 1380 O O . GLN A 1 175 ? -5.871 10.989 -1.040 1.00 76.69 175 GLN A O 1
ATOM 1385 N N . LYS A 1 176 ? -7.146 9.357 -1.915 1.00 58.31 176 LYS A N 1
ATOM 1386 C CA . LYS A 1 176 ? -7.689 10.205 -2.983 1.00 58.31 176 LYS A CA 1
ATOM 1387 C C . LYS A 1 176 ? -8.544 11.279 -2.315 1.00 58.31 176 LYS A C 1
ATOM 1389 O O . LYS A 1 176 ? -9.440 10.947 -1.540 1.00 58.31 176 LYS A O 1
ATOM 1394 N N . GLN A 1 177 ? -8.244 12.554 -2.566 1.00 42.94 177 GLN A 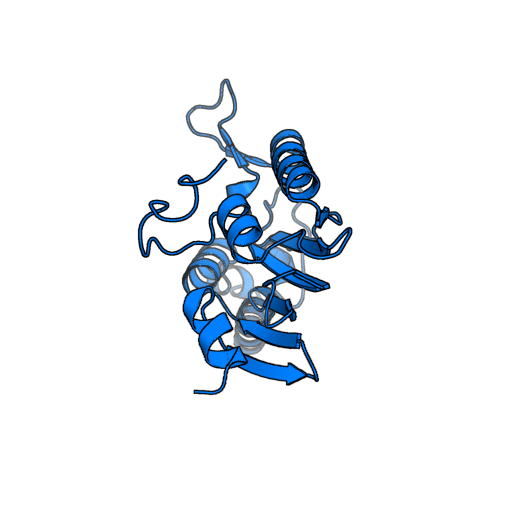N 1
ATOM 1395 C CA . GLN A 1 177 ? -8.985 13.684 -2.004 1.00 42.94 177 GLN A CA 1
ATOM 1396 C C . GLN A 1 177 ? -10.488 13.524 -2.279 1.00 42.94 177 GLN A C 1
ATOM 1398 O O . GLN A 1 177 ? -10.975 13.861 -3.356 1.00 42.94 177 GLN A O 1
ATOM 1403 N N . GLN A 1 178 ? -11.244 13.031 -1.298 1.00 40.47 178 GLN A N 1
ATOM 1404 C CA . GLN A 1 178 ? -12.695 13.059 -1.352 1.00 40.47 178 GLN A CA 1
ATOM 1405 C C . GLN A 1 178 ? -13.285 13.310 0.040 1.00 40.47 178 GLN A C 1
ATOM 1407 O O . GLN A 1 178 ? -13.439 12.411 0.861 1.00 40.47 178 GLN A O 1
ATOM 1412 N N . ALA A 1 179 ? -13.681 14.574 0.197 1.00 35.72 179 ALA A N 1
ATOM 1413 C CA . ALA A 1 179 ? -14.539 15.168 1.218 1.00 35.72 179 ALA A CA 1
ATOM 1414 C C . ALA A 1 179 ? -13.926 15.434 2.601 1.00 35.72 179 ALA A C 1
ATOM 1416 O O . ALA A 1 179 ? -13.158 14.663 3.162 1.00 35.72 179 ALA A O 1
ATOM 1417 N N . SER A 1 180 ? -14.285 16.611 3.105 1.00 36.94 180 SER A N 1
ATOM 1418 C CA . SER A 1 180 ? -13.658 17.328 4.196 1.00 36.94 180 SER A CA 1
ATOM 1419 C C . SER A 1 180 ? -13.711 16.605 5.537 1.00 36.94 180 SER A C 1
ATOM 1421 O O . SER A 1 180 ? -14.659 15.907 5.895 1.00 36.94 180 SER A O 1
ATOM 1423 N N . LEU A 1 181 ? -12.677 16.884 6.321 1.00 39.09 181 LEU A N 1
ATOM 1424 C CA . LEU A 1 181 ? -12.533 16.612 7.746 1.00 39.09 181 LEU A CA 1
ATOM 1425 C C . LEU A 1 181 ? -13.484 17.469 8.620 1.00 39.09 181 LEU A C 1
ATOM 1427 O O . LEU A 1 181 ? -13.138 17.797 9.749 1.00 39.09 181 LEU A O 1
ATOM 1431 N N . ASP A 1 182 ? -14.694 17.796 8.152 1.00 40.50 182 ASP A N 1
ATOM 1432 C CA . ASP A 1 182 ? -15.638 18.685 8.861 1.00 40.50 182 ASP A CA 1
ATOM 1433 C C . ASP A 1 182 ? -16.738 17.945 9.645 1.00 40.50 182 ASP A C 1
ATOM 1435 O O . ASP A 1 182 ? -17.828 18.473 9.838 1.00 40.50 182 ASP A O 1
ATOM 1439 N N . ALA A 1 183 ? -16.503 16.716 10.118 1.00 41.44 183 ALA A N 1
ATOM 1440 C CA . ALA A 1 183 ? -17.536 16.006 10.891 1.00 41.44 183 ALA A CA 1
ATOM 1441 C C . ALA A 1 183 ? -17.049 15.220 12.117 1.00 41.44 183 ALA A C 1
ATOM 1443 O O . ALA A 1 183 ? -17.824 14.447 12.673 1.00 41.44 183 ALA A O 1
ATOM 1444 N N . PHE A 1 184 ? -15.801 15.390 12.572 1.00 41.41 184 PHE A N 1
ATOM 1445 C CA . PHE A 1 184 ? -15.318 14.664 13.763 1.00 41.41 184 PHE A CA 1
ATOM 1446 C C . PHE A 1 184 ? -14.644 15.524 14.840 1.00 41.41 184 PHE A C 1
ATOM 1448 O O . PHE A 1 184 ? -14.079 14.982 15.787 1.00 41.41 184 PHE A O 1
ATOM 1455 N N . ILE A 1 185 ? -14.761 16.854 14.746 1.00 39.75 185 ILE A N 1
ATOM 1456 C CA . ILE A 1 185 ? -14.410 17.787 15.829 1.00 39.75 185 ILE A CA 1
ATOM 1457 C C . ILE A 1 185 ? -15.620 18.682 16.144 1.00 39.75 185 ILE A C 1
ATOM 1459 O O . ILE A 1 185 ? -15.550 19.900 16.096 1.00 39.75 185 ILE A O 1
ATOM 1463 N N . GLU A 1 186 ? -16.758 18.075 16.466 1.00 40.72 186 GLU A N 1
ATOM 1464 C CA . GLU A 1 186 ? -17.810 18.731 17.252 1.00 40.72 186 GLU A CA 1
ATOM 1465 C C . GLU A 1 186 ? -18.375 17.702 18.233 1.00 40.72 186 GLU A C 1
ATOM 1467 O O . GLU A 1 186 ? -19.341 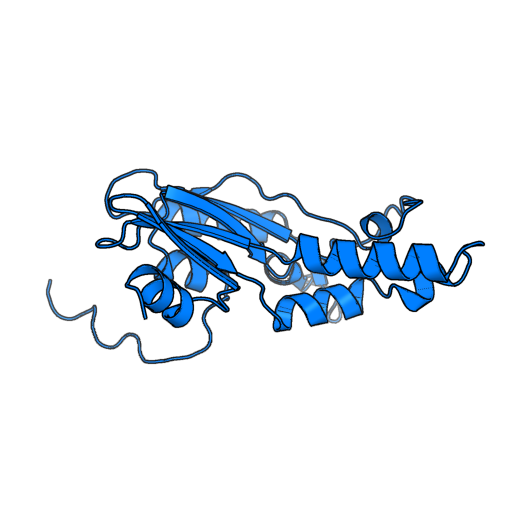17.024 17.906 1.00 40.72 186 GLU A O 1
ATOM 1472 N N . THR A 1 187 ? -17.715 17.517 19.386 1.00 40.78 187 THR A N 1
ATOM 1473 C CA . THR A 1 187 ? -18.270 17.200 20.731 1.00 40.78 187 THR A CA 1
ATOM 1474 C C . THR A 1 187 ? -17.222 16.540 21.638 1.00 40.78 187 THR A C 1
ATOM 1476 O O . THR A 1 187 ? -17.206 15.325 21.826 1.00 40.78 187 THR A O 1
ATOM 1479 N N . VAL A 1 188 ? -16.376 17.371 22.253 1.00 38.31 188 VAL A N 1
ATOM 1480 C CA . VAL A 1 188 ? -15.920 17.196 23.645 1.00 38.31 188 VAL A CA 1
ATOM 1481 C C . VAL A 1 188 ? -16.080 18.540 24.337 1.00 38.31 188 VAL A C 1
ATOM 1483 O O . VAL A 1 188 ? -15.691 19.549 23.707 1.00 38.31 188 VAL A O 1
#

Sequence (188 aa):
MNECEAIGKKYLPVTRAESLNNTCLIDFKDPELKQEVEDLVMCEDRCSFEEDYEECMETCLDTIDKSVAGSIVVDKQTLEIKESTIPVSCSLFFVEEENGHGTYVFSLERQEEILKQLEKAGCDAMDGGWMHPHEFVPEPVEIEEEYPAICYVHVKSKGEGKCRLPVVLQILGMQKQQASLDAFIETV

pLDDT: mean 86.6, std 15.62, range [35.72, 98.38]

Secondary structure (DSSP, 8-state):
--HHHHHHHHHS-EEEEEEETTEEEEEEE-HHHHHHHHHHH-HHHHHTT-TTHHHHHHHHHHHHHHHTEEEEEEETTT-BEEEEEEEE-GGGGEEE-TTSSS-EEE-HHHHHHHHHHHHHTTEEEEPPPEE-GGGGSSS----TTPPPSEEEEEEEESSTT-SBHHHHHHHTT-----S-S-SSSS--

Foldseek 3Di:
DDLQVVVCVQFAQFPDWDDDPQKIKTKGADVVLLVLLCVQLVQQVVLVPPPCSPVQSVQLSVLSRVLRIKIFIAGSPLQATAKIKHKAAQVQQWDQDPPDPRDIDRHPVSVVVLCVQLVVLQKPKDAKDFAFSQNSGPDRDDDPDTDTSIIIIIIHGNDPSGSHSVSNCVSRVNGDDDDDPPPDPPDD

Radius of gyration: 18.44 Å; chains: 1; bounding box: 48×35×48 Å